Protein AF-A0A7S2VWB6-F1 (afdb_monomer_lite)

InterPro domains:
  IPR000742 EGF-like domain [PS00022] (60-71)
  IPR002049 Laminin-type EGF domain [PS01248] (60-91)

Secondary structure (DSSP, 8-state):
-PPP--EEEEETTEEEEE-GGGG-PPPPEEES-TT-BSTTSEEE--TT-EEEEETTEEEEEPPTT-BSGGG-BPPTTEEEETTTEEEEPBPEEES-TT-BSTTSEEE-SSEEEESBTTS-EEEEPTTEESTTS-EE----S-HHHHHHHH---EEE-SSS-EEESSS-----TT-EEEEPSEEE---TTT-S----SSSS---EEEEE-S--EEEEESSTTT-EEEE-TTS--EEEEPPPSSS-EEE-SEEEES-----

Sequence (259 aa):
KGSVLGIEGIVGGSKYSFSPSSCVGTLCTATSSSSDDGSDGNFYCINGGTVTGFPPSCSCSCAEGFGGPNCASCPTGYGGTPPDNCTPNHCQASPSTTADGSNGIFHCVNGNIGGHTGGCTCTCNTGFAGSNCDKTATSVYAFSDLFQEISNYEVCGSSSVCKTAFTHNLMTDGEVLQLEVGTYKCPGSYGCATFDDYAHDDKVMLAMENKYGGISCIQDSGGCALDGENKRGVLQIRGTSTGTLSIRSITFTKGKSSF

Structure (mmCIF, N/CA/C/O backbone):
data_AF-A0A7S2VWB6-F1
#
_entry.id   AF-A0A7S2VWB6-F1
#
loop_
_atom_site.group_PDB
_atom_site.id
_atom_site.type_symbol
_atom_site.label_atom_id
_atom_site.label_alt_id
_atom_site.label_comp_id
_atom_site.label_asym_id
_atom_site.label_entity_id
_atom_site.label_seq_id
_atom_site.pdbx_PDB_ins_code
_atom_site.Cartn_x
_atom_site.Cartn_y
_atom_site.Cartn_z
_atom_site.occupancy
_atom_site.B_iso_or_equiv
_atom_site.auth_seq_id
_atom_site.auth_comp_id
_atom_site.auth_asym_id
_atom_site.auth_atom_id
_atom_site.pdbx_PDB_model_num
ATOM 1 N N . LYS A 1 1 ? 2.389 26.040 -50.729 1.00 36.53 1 LYS A N 1
ATOM 2 C CA . LYS A 1 1 ? 3.807 26.335 -50.406 1.00 36.53 1 LYS A CA 1
ATOM 3 C C . LYS A 1 1 ? 3.813 27.332 -49.255 1.00 36.53 1 LYS A C 1
ATOM 5 O O . LYS A 1 1 ? 3.636 28.513 -49.508 1.00 36.53 1 LYS A O 1
ATOM 10 N N . GLY A 1 2 ? 3.858 26.842 -48.016 1.00 35.34 2 GLY A N 1
ATOM 11 C CA . GLY A 1 2 ? 3.920 27.695 -46.827 1.00 35.34 2 GLY A CA 1
ATOM 12 C C . GLY A 1 2 ? 5.366 28.095 -46.556 1.00 35.34 2 GLY A C 1
ATOM 13 O O . GLY A 1 2 ? 6.245 27.236 -46.564 1.00 35.34 2 GLY A O 1
ATOM 14 N N . SER A 1 3 ? 5.607 29.390 -46.394 1.00 42.06 3 SER A N 1
ATOM 15 C CA . SER A 1 3 ? 6.906 29.968 -46.059 1.00 42.06 3 SER A CA 1
ATOM 16 C C . SER A 1 3 ? 7.259 29.611 -44.615 1.00 42.06 3 SER A C 1
ATOM 18 O O . SER A 1 3 ? 6.483 29.898 -43.707 1.00 42.06 3 SER A O 1
ATOM 20 N N . VAL A 1 4 ? 8.414 28.984 -44.396 1.00 45.84 4 VAL A N 1
ATOM 21 C CA . VAL A 1 4 ? 8.923 28.708 -43.048 1.00 45.84 4 VAL A CA 1
ATOM 22 C C . VAL A 1 4 ? 9.537 29.998 -42.501 1.00 45.84 4 VAL A C 1
ATOM 24 O O . VAL A 1 4 ? 10.483 30.523 -43.086 1.00 45.84 4 VAL A O 1
ATOM 27 N N . LEU A 1 5 ? 8.976 30.527 -41.411 1.00 42.97 5 LEU A N 1
ATOM 28 C CA . LEU A 1 5 ? 9.558 31.642 -40.661 1.00 42.97 5 LEU A CA 1
ATOM 29 C C . LEU A 1 5 ? 10.861 31.156 -40.003 1.00 42.97 5 LEU A C 1
ATOM 31 O O . LEU A 1 5 ? 10.823 30.324 -39.099 1.00 42.97 5 LEU A O 1
ATOM 35 N N . GLY A 1 6 ? 12.007 31.659 -40.463 1.00 51.81 6 GLY A N 1
ATOM 36 C CA . GLY A 1 6 ? 13.272 31.515 -39.744 1.00 51.81 6 GLY A CA 1
ATOM 37 C C . GLY A 1 6 ? 13.252 32.377 -38.483 1.00 51.81 6 GLY A C 1
ATOM 38 O O . GLY A 1 6 ? 12.849 33.539 -38.538 1.00 51.81 6 GLY A O 1
ATOM 39 N N . ILE A 1 7 ? 13.655 31.810 -37.347 1.00 56.97 7 ILE A N 1
ATOM 40 C CA . ILE A 1 7 ? 13.792 32.550 -36.089 1.00 56.97 7 ILE A CA 1
ATOM 41 C C . ILE A 1 7 ? 15.206 33.141 -36.080 1.00 56.97 7 ILE A C 1
ATOM 43 O O . ILE A 1 7 ? 16.188 32.400 -36.020 1.00 56.97 7 ILE A O 1
ATOM 47 N N . GLU A 1 8 ? 15.324 34.465 -36.183 1.00 57.47 8 GLU A N 1
ATOM 48 C CA . GLU A 1 8 ? 16.604 35.160 -36.016 1.00 57.47 8 GLU A CA 1
ATOM 49 C C . GLU A 1 8 ? 16.795 35.550 -34.547 1.00 57.47 8 GLU A C 1
ATOM 51 O O . GLU A 1 8 ? 15.921 36.167 -33.937 1.00 57.47 8 GLU A O 1
ATOM 56 N N . GLY A 1 9 ? 17.949 35.198 -33.977 1.00 53.19 9 GLY A N 1
ATOM 57 C CA . GLY A 1 9 ? 18.340 35.562 -32.615 1.00 53.19 9 GLY A CA 1
ATOM 58 C C . GLY A 1 9 ? 19.734 36.189 -32.587 1.00 53.19 9 GLY A C 1
ATOM 59 O O . GLY A 1 9 ? 20.600 35.837 -33.390 1.00 53.19 9 GLY A O 1
ATOM 60 N N . ILE A 1 10 ? 19.961 37.127 -31.664 1.00 57.16 10 ILE A N 1
ATOM 61 C CA . ILE A 1 10 ? 21.273 37.750 -31.438 1.00 57.16 10 ILE A CA 1
ATOM 62 C C . ILE A 1 10 ? 21.783 37.318 -30.065 1.00 57.16 10 ILE A C 1
ATOM 64 O O . ILE A 1 10 ? 21.169 37.637 -29.049 1.00 57.16 10 ILE A O 1
ATOM 68 N N . VAL A 1 11 ? 22.928 36.634 -30.032 1.00 53.66 11 VAL A N 1
ATOM 69 C CA . VAL A 1 11 ? 23.659 36.305 -28.798 1.00 53.66 11 VAL A CA 1
ATOM 70 C C . VAL A 1 11 ? 25.046 36.934 -28.902 1.00 53.66 11 VAL A C 1
ATOM 72 O O . VAL A 1 11 ? 25.763 36.707 -29.875 1.00 53.66 11 VAL A O 1
ATOM 75 N N . GLY A 1 12 ? 25.413 37.783 -27.938 1.00 60.34 12 GLY A N 1
ATOM 76 C CA . GLY A 1 12 ? 26.731 38.435 -27.909 1.00 60.34 12 GLY A CA 1
ATOM 77 C C . GLY A 1 12 ? 27.025 39.359 -29.101 1.00 60.34 12 GLY A C 1
ATOM 78 O O . GLY A 1 12 ? 28.175 39.488 -29.503 1.00 60.34 12 GLY A O 1
ATOM 79 N N . GLY A 1 13 ? 25.999 39.966 -29.710 1.00 57.25 13 GLY A N 1
ATOM 80 C CA . GLY A 1 13 ? 26.158 40.885 -30.847 1.00 57.25 13 GLY A CA 1
ATOM 81 C C . GLY A 1 13 ? 26.328 40.215 -32.217 1.00 57.25 13 GLY A C 1
ATOM 82 O O . GLY A 1 13 ? 26.384 40.916 -33.224 1.00 57.25 13 GLY A O 1
ATOM 83 N N . SER A 1 14 ? 26.347 38.880 -32.283 1.00 54.94 14 SER A N 1
ATOM 84 C CA . SER A 1 14 ? 26.365 38.130 -33.546 1.00 54.94 14 SER A CA 1
ATOM 85 C C . SER A 1 14 ? 24.956 37.666 -33.920 1.00 54.94 14 SER A C 1
ATOM 87 O O . SER A 1 14 ? 24.229 37.144 -33.072 1.00 54.94 14 SER A O 1
ATOM 89 N N . LYS A 1 15 ? 24.556 37.874 -35.183 1.00 60.00 15 LYS A N 1
ATOM 90 C CA . LYS A 1 15 ? 23.281 37.381 -35.726 1.00 60.00 15 LYS A CA 1
ATOM 91 C C . LYS A 1 15 ? 23.407 35.899 -36.068 1.00 60.00 15 LYS A C 1
ATOM 93 O O . LYS A 1 15 ? 24.244 35.537 -36.891 1.00 60.00 15 LYS A O 1
ATOM 98 N N . TYR A 1 16 ? 22.549 35.070 -35.483 1.00 54.41 16 TYR A N 1
ATOM 99 C CA . TYR A 1 16 ? 22.440 33.651 -35.807 1.00 54.41 16 TYR A CA 1
ATOM 100 C C . TYR A 1 16 ? 21.140 33.405 -36.576 1.00 54.41 16 TYR A C 1
ATOM 102 O O . TYR A 1 16 ? 20.060 33.797 -36.129 1.00 54.41 16 TYR A O 1
ATOM 110 N N . SER A 1 17 ? 21.253 32.762 -37.740 1.00 54.72 17 SER A N 1
ATOM 111 C CA . SER A 1 17 ? 20.108 32.271 -38.507 1.00 54.72 17 SER A CA 1
ATOM 112 C C . SER A 1 17 ? 19.951 30.782 -38.219 1.00 54.72 17 SER A C 1
ATOM 114 O O . SER A 1 17 ? 20.815 29.983 -38.581 1.00 54.72 17 SER A O 1
ATOM 116 N N . PHE A 1 18 ? 18.879 30.409 -37.521 1.00 53.56 18 PHE A N 1
ATOM 117 C CA . PHE A 1 18 ? 18.554 29.007 -37.283 1.00 53.56 18 PHE A CA 1
ATOM 118 C C . PHE A 1 18 ? 17.699 28.497 -38.442 1.00 53.56 18 PHE A C 1
ATOM 120 O O . PHE A 1 18 ? 16.554 28.918 -38.614 1.00 53.56 18 PHE A O 1
ATOM 127 N N . SER A 1 19 ? 18.249 27.577 -39.239 1.00 54.44 19 SER A N 1
ATOM 128 C CA . SER A 1 19 ? 17.445 26.810 -40.187 1.00 54.44 19 SER A CA 1
ATOM 129 C C . SER A 1 19 ? 16.710 25.708 -39.416 1.00 54.44 19 SER A C 1
ATOM 131 O O . SER A 1 19 ? 17.363 24.854 -38.820 1.00 54.44 19 SER A O 1
ATOM 133 N N . PRO A 1 20 ? 15.370 25.646 -39.423 1.00 54.00 20 PRO A N 1
ATOM 134 C CA . PRO A 1 20 ? 14.628 24.617 -38.687 1.00 54.00 20 PRO A CA 1
ATOM 135 C C . PRO A 1 20 ? 14.827 23.193 -39.241 1.00 54.00 20 PRO A C 1
ATOM 137 O O . PRO A 1 20 ? 14.335 22.233 -38.658 1.00 54.00 20 PRO A O 1
ATOM 140 N N . SER A 1 21 ? 15.566 23.033 -40.345 1.00 53.53 21 SER A N 1
ATOM 141 C CA . SER A 1 21 ? 15.919 21.732 -40.932 1.00 53.53 21 SER A CA 1
ATOM 142 C C . SER A 1 21 ? 17.173 21.084 -40.327 1.00 53.53 21 SER A C 1
ATOM 144 O O . SER A 1 21 ? 17.427 19.918 -40.607 1.00 53.53 21 SER A O 1
ATOM 146 N N . SER A 1 22 ? 17.933 21.776 -39.471 1.00 51.72 22 SER A N 1
ATOM 147 C CA . SER A 1 22 ? 19.140 21.220 -38.834 1.00 51.72 22 SER A CA 1
ATOM 148 C C . SER A 1 22 ? 18.906 20.613 -37.443 1.00 51.72 22 SER A C 1
ATOM 150 O O . SER A 1 22 ? 19.866 20.207 -36.798 1.00 51.72 22 SER A O 1
ATOM 152 N N . CYS A 1 23 ? 17.654 20.532 -36.978 1.00 53.28 23 CYS A N 1
ATOM 153 C CA . CYS A 1 23 ? 17.286 19.935 -35.685 1.00 53.28 23 CYS A CA 1
ATOM 154 C C . CYS A 1 23 ? 16.458 18.646 -35.825 1.00 53.28 23 CYS A C 1
ATOM 156 O O . CYS A 1 23 ? 15.735 18.279 -34.902 1.00 53.28 23 CYS A O 1
ATOM 158 N N . VAL A 1 24 ? 16.532 17.956 -36.967 1.00 58.62 24 VAL A N 1
ATOM 159 C CA . VAL A 1 24 ? 15.983 16.599 -37.085 1.00 58.62 24 VAL A CA 1
ATOM 160 C C . VAL A 1 24 ? 17.125 15.633 -36.800 1.00 58.62 24 VAL A C 1
ATOM 162 O O . VAL A 1 24 ? 17.842 15.225 -37.709 1.00 58.62 24 VAL A O 1
ATOM 165 N N . GLY A 1 25 ? 17.354 15.327 -35.522 1.00 65.06 25 GLY A N 1
ATOM 166 C CA . GLY A 1 25 ? 18.220 14.203 -35.171 1.00 65.06 25 GLY A CA 1
ATOM 167 C C . GLY A 1 25 ? 17.667 12.929 -35.814 1.00 65.06 25 GLY A C 1
ATOM 168 O O . GLY A 1 25 ? 16.452 12.738 -35.853 1.00 65.06 25 GLY A O 1
ATOM 169 N N . THR A 1 26 ? 18.530 12.070 -36.349 1.00 86.12 26 THR A N 1
ATOM 170 C CA . THR A 1 26 ? 18.111 10.740 -36.812 1.00 86.12 26 THR A CA 1
ATOM 171 C C . THR A 1 26 ? 17.889 9.855 -35.592 1.00 86.12 26 THR A C 1
ATOM 173 O O . THR A 1 26 ? 18.744 9.818 -34.707 1.00 86.12 26 THR A O 1
ATOM 176 N N . LEU A 1 27 ? 16.745 9.168 -35.525 1.00 91.88 27 LEU A N 1
ATOM 177 C CA . LEU A 1 27 ? 16.484 8.185 -34.471 1.00 91.88 27 LEU A CA 1
ATOM 178 C C . LEU A 1 27 ? 17.563 7.099 -34.475 1.00 91.88 27 LEU A C 1
ATOM 180 O O . LEU A 1 27 ? 18.098 6.745 -35.529 1.00 91.88 27 LEU A O 1
ATOM 184 N N . CYS A 1 28 ? 17.845 6.547 -33.302 1.00 96.06 28 CYS A N 1
ATOM 185 C CA . CYS A 1 28 ? 18.734 5.402 -33.197 1.00 96.06 28 CYS A CA 1
ATOM 186 C C . CYS A 1 28 ? 18.169 4.200 -33.968 1.00 96.06 28 CYS A C 1
ATOM 188 O O . CYS A 1 28 ? 16.959 3.969 -34.002 1.00 96.06 28 CYS A O 1
ATOM 190 N N . THR A 1 29 ? 19.058 3.432 -34.585 1.00 96.19 29 THR A N 1
ATOM 191 C CA . THR A 1 29 ? 18.737 2.251 -35.385 1.00 96.19 29 THR A CA 1
ATOM 192 C C . THR A 1 29 ? 19.102 0.991 -34.610 1.00 96.19 29 THR A C 1
ATOM 194 O O . THR A 1 29 ? 20.160 0.914 -33.987 1.00 96.19 29 THR A O 1
ATOM 197 N N . ALA A 1 30 ? 18.206 0.004 -34.641 1.00 96.44 30 ALA A N 1
ATOM 198 C CA . ALA A 1 30 ? 18.438 -1.291 -34.015 1.00 96.44 30 ALA A CA 1
ATOM 199 C C . ALA A 1 30 ? 19.454 -2.132 -34.788 1.00 96.44 30 ALA A C 1
ATOM 201 O O . ALA A 1 30 ? 19.485 -2.131 -36.019 1.00 96.44 30 ALA A O 1
ATOM 202 N N . THR A 1 31 ? 20.255 -2.885 -34.044 1.00 96.62 31 THR A N 1
ATOM 203 C CA . THR A 1 31 ? 21.370 -3.682 -34.560 1.00 96.62 31 THR A CA 1
ATOM 204 C C . THR A 1 31 ? 21.420 -5.019 -33.825 1.00 96.62 31 THR A C 1
ATOM 206 O O . THR A 1 31 ? 20.794 -5.196 -32.779 1.00 96.62 31 THR A O 1
ATOM 209 N N . SER A 1 32 ? 22.156 -5.981 -34.383 1.00 94.69 32 SER A N 1
ATOM 210 C CA . SER A 1 32 ? 22.452 -7.270 -33.748 1.00 94.69 32 SER A CA 1
ATOM 211 C C . SER A 1 32 ? 23.864 -7.346 -33.150 1.00 94.69 32 SER A C 1
ATOM 213 O O . SER A 1 32 ? 24.275 -8.412 -32.697 1.00 94.69 32 SER A O 1
ATOM 215 N N . SER A 1 33 ? 24.638 -6.263 -33.209 1.00 95.50 33 SER A N 1
ATOM 216 C CA . SER A 1 33 ? 26.020 -6.199 -32.738 1.00 95.50 33 SER A CA 1
ATOM 217 C C . SER A 1 33 ? 26.048 -5.697 -31.298 1.00 95.50 33 SER A C 1
ATOM 219 O O . SER A 1 33 ? 25.739 -4.543 -31.023 1.00 95.50 33 SER A O 1
ATOM 221 N N . SER A 1 34 ? 26.439 -6.559 -30.358 1.00 94.62 34 SER A N 1
ATOM 222 C CA . SER A 1 34 ? 26.407 -6.240 -28.924 1.00 94.62 34 SER A CA 1
ATOM 223 C C . SER A 1 34 ? 27.405 -5.167 -28.477 1.00 94.62 34 SER A C 1
ATOM 225 O O . SER A 1 34 ? 27.379 -4.776 -27.313 1.00 94.62 34 SER A O 1
ATOM 227 N N . SER A 1 35 ? 28.313 -4.734 -29.355 1.00 95.19 35 SER A N 1
ATOM 228 C CA . SER A 1 35 ? 29.235 -3.623 -29.095 1.00 95.19 35 SER A CA 1
ATOM 229 C C . SER A 1 35 ? 28.634 -2.249 -29.388 1.00 95.19 35 SER A C 1
ATOM 231 O O . SER A 1 35 ? 29.266 -1.249 -29.061 1.00 95.19 35 SER A O 1
ATOM 233 N N . ASP A 1 36 ? 27.461 -2.192 -30.018 1.00 95.69 36 ASP A N 1
ATOM 234 C CA . ASP A 1 36 ? 26.870 -0.941 -30.484 1.00 95.69 36 ASP A CA 1
ATOM 235 C C . ASP A 1 36 ? 26.191 -0.215 -29.312 1.00 95.69 36 ASP A C 1
ATOM 237 O O . ASP A 1 36 ? 25.211 -0.697 -28.735 1.00 95.69 36 ASP A O 1
ATOM 241 N N . ASP A 1 37 ? 26.744 0.943 -28.949 1.00 93.06 37 ASP A N 1
ATOM 242 C CA . ASP A 1 37 ? 26.415 1.705 -27.738 1.00 93.06 37 ASP A CA 1
ATOM 243 C C . ASP A 1 37 ? 25.630 2.998 -28.005 1.00 93.06 37 ASP A C 1
ATOM 245 O O . ASP A 1 37 ? 25.303 3.736 -27.075 1.00 93.06 37 ASP A O 1
ATOM 249 N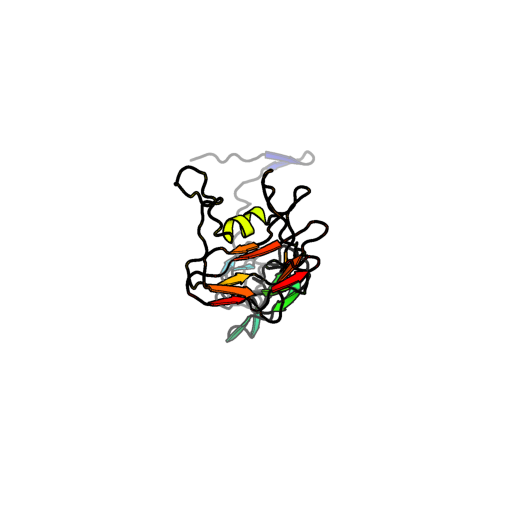 N . GLY A 1 38 ? 25.285 3.271 -29.266 1.00 93.44 38 GLY A N 1
ATOM 250 C CA . GLY A 1 38 ? 24.450 4.405 -29.659 1.00 93.44 38 GLY A CA 1
ATOM 251 C C . GLY A 1 38 ? 25.214 5.683 -29.954 1.00 93.44 38 GLY A C 1
ATOM 252 O O . GLY A 1 38 ? 24.600 6.655 -30.400 1.00 93.44 38 GLY A O 1
ATOM 253 N N . SER A 1 39 ? 26.535 5.697 -29.760 1.00 93.19 39 SER A N 1
ATOM 254 C CA . SER A 1 39 ? 27.374 6.866 -30.039 1.00 93.19 39 SER A CA 1
ATOM 255 C C . SER A 1 39 ? 27.318 7.294 -31.508 1.00 93.19 39 SER A C 1
ATOM 257 O O . SER A 1 39 ? 27.451 8.478 -31.813 1.00 93.19 39 SER A O 1
ATOM 259 N N . ASP A 1 40 ? 27.100 6.345 -32.418 1.00 91.38 40 ASP A N 1
ATOM 260 C CA . ASP A 1 40 ? 27.118 6.531 -33.871 1.00 91.38 40 ASP A CA 1
ATOM 261 C C . ASP A 1 40 ? 25.729 6.463 -34.536 1.00 91.38 40 ASP A C 1
ATOM 263 O O . ASP A 1 40 ? 25.637 6.608 -35.754 1.00 91.38 40 ASP A O 1
ATOM 267 N N . GLY A 1 41 ? 24.648 6.251 -33.776 1.00 93.00 41 GLY A N 1
ATOM 268 C CA . GLY A 1 41 ? 23.339 5.922 -34.358 1.00 93.00 41 GLY A CA 1
ATOM 269 C C . GLY A 1 41 ? 22.853 4.514 -34.089 1.00 93.00 41 GLY A C 1
ATOM 270 O O . GLY A 1 41 ? 21.645 4.294 -34.114 1.00 93.00 41 GLY A O 1
ATOM 271 N N . ASN A 1 42 ? 23.751 3.573 -33.826 1.00 95.12 42 ASN A N 1
ATOM 272 C CA . ASN A 1 42 ? 23.451 2.150 -33.787 1.00 95.12 42 ASN A CA 1
ATOM 273 C C . ASN A 1 42 ? 23.387 1.677 -32.330 1.00 95.12 42 ASN A C 1
ATOM 275 O O . ASN A 1 42 ? 24.304 1.941 -31.558 1.00 95.12 42 ASN A O 1
ATOM 279 N N . PHE A 1 43 ? 22.303 1.008 -31.928 1.00 97.31 43 PHE A N 1
ATOM 280 C CA . PHE A 1 43 ? 22.124 0.533 -30.550 1.00 97.31 43 PHE A CA 1
ATOM 281 C C . PHE A 1 43 ? 21.601 -0.902 -30.485 1.00 97.31 43 PHE A C 1
ATOM 283 O O . PHE A 1 43 ? 20.720 -1.302 -31.252 1.00 97.31 43 PHE A O 1
ATOM 290 N N . TYR A 1 44 ? 22.110 -1.674 -29.531 1.00 97.31 44 TYR A N 1
ATOM 291 C CA . TYR A 1 44 ? 21.755 -3.078 -29.359 1.00 97.31 44 TYR A CA 1
ATOM 292 C C . TYR A 1 44 ? 20.742 -3.304 -28.226 1.00 97.31 44 TYR A C 1
ATOM 294 O O . TYR A 1 44 ? 20.984 -2.928 -27.082 1.00 97.31 44 TYR A O 1
ATOM 302 N N . CYS A 1 45 ? 19.635 -3.994 -28.523 1.00 97.19 45 CYS A N 1
ATOM 303 C CA . CYS A 1 45 ? 18.664 -4.478 -27.533 1.00 97.19 45 CYS A CA 1
ATOM 304 C C . CYS A 1 45 ? 18.476 -5.994 -27.663 1.00 97.19 45 CYS A C 1
ATOM 306 O O . CYS A 1 45 ? 18.452 -6.525 -28.773 1.00 97.19 45 CYS A O 1
ATOM 308 N N . ILE A 1 46 ? 18.273 -6.687 -26.541 1.00 95.00 46 ILE A N 1
ATOM 309 C CA . ILE A 1 46 ? 17.941 -8.121 -26.494 1.00 95.00 46 ILE A CA 1
ATOM 310 C C . ILE A 1 46 ? 16.571 -8.367 -25.868 1.00 95.00 46 ILE A C 1
ATOM 312 O O . ILE A 1 46 ? 15.876 -7.428 -25.489 1.00 95.00 46 ILE A O 1
ATOM 316 N N . ASN A 1 47 ? 16.159 -9.637 -25.802 1.00 93.44 47 ASN A N 1
ATOM 317 C CA . ASN A 1 47 ? 14.928 -10.080 -25.137 1.00 93.44 47 ASN A CA 1
ATOM 318 C C . ASN A 1 47 ? 13.668 -9.331 -25.609 1.00 93.44 47 ASN A C 1
ATOM 320 O O . ASN A 1 47 ? 12.803 -8.971 -24.818 1.00 93.44 47 ASN A O 1
ATOM 324 N N . GLY A 1 48 ? 13.584 -9.060 -26.916 1.00 91.75 48 GLY A N 1
ATOM 325 C CA . GLY A 1 48 ? 12.449 -8.351 -27.514 1.00 91.75 48 GLY A CA 1
ATOM 326 C C . GLY A 1 48 ? 12.423 -6.840 -27.258 1.00 91.75 48 GLY A C 1
ATOM 327 O O . GLY A 1 48 ? 11.400 -6.208 -27.509 1.00 91.75 48 GLY A O 1
ATOM 328 N N . GLY A 1 49 ? 13.515 -6.246 -26.766 1.00 95.25 49 GLY A N 1
ATOM 329 C CA . GLY A 1 49 ? 13.628 -4.799 -26.599 1.00 95.25 49 GLY A CA 1
ATOM 330 C C . GLY A 1 49 ? 13.635 -4.036 -27.931 1.00 95.25 49 GLY A C 1
ATOM 331 O O . GLY A 1 49 ? 14.200 -4.492 -28.923 1.00 95.25 49 GLY A O 1
ATOM 332 N N . THR A 1 50 ? 13.028 -2.849 -27.941 1.00 96.62 50 THR A N 1
ATOM 333 C CA . THR A 1 50 ? 12.980 -1.940 -29.099 1.00 96.62 50 THR A CA 1
ATOM 334 C C . THR A 1 50 ? 13.883 -0.732 -28.867 1.00 96.62 50 THR A C 1
ATOM 336 O O . THR A 1 50 ? 13.793 -0.093 -27.818 1.00 96.62 50 THR A O 1
ATOM 339 N N . VAL A 1 51 ? 14.733 -0.395 -29.842 1.00 97.00 51 VAL A N 1
ATOM 340 C CA . VAL A 1 51 ? 15.603 0.792 -29.774 1.00 97.00 51 VAL A CA 1
ATOM 341 C C . VAL A 1 51 ? 14.782 2.077 -29.852 1.00 97.00 51 VAL A C 1
ATOM 343 O O . VAL A 1 51 ? 13.881 2.212 -30.678 1.00 97.00 51 VAL A O 1
ATOM 346 N N . THR A 1 52 ? 15.123 3.038 -28.997 1.00 94.94 52 THR A N 1
ATOM 347 C CA . THR A 1 52 ? 14.523 4.372 -28.932 1.00 94.94 52 THR A CA 1
ATOM 348 C C . THR A 1 52 ? 15.600 5.443 -28.722 1.00 94.94 52 THR A C 1
ATOM 350 O O . THR A 1 52 ? 16.755 5.131 -28.429 1.00 94.94 52 THR A O 1
ATOM 353 N N . GLY A 1 53 ? 15.220 6.715 -28.861 1.00 92.94 53 GLY A N 1
ATOM 354 C CA . GLY A 1 53 ? 16.108 7.855 -28.623 1.00 92.94 53 GLY A CA 1
ATOM 355 C C . GLY A 1 53 ? 16.858 8.340 -29.865 1.00 92.94 53 GLY A C 1
ATOM 356 O O . GLY A 1 53 ? 16.587 7.920 -30.991 1.00 92.94 53 GLY A O 1
ATOM 357 N N . PHE A 1 54 ? 17.789 9.264 -29.634 1.00 92.56 54 PHE A N 1
ATOM 358 C CA . PHE A 1 54 ? 18.642 9.884 -30.649 1.00 92.56 54 PHE A CA 1
ATOM 359 C C . PHE A 1 54 ? 20.095 9.831 -30.178 1.00 92.56 54 PHE A C 1
ATOM 361 O O . PHE A 1 54 ? 20.325 9.981 -28.976 1.00 92.56 54 PHE A O 1
ATOM 368 N N . PRO A 1 55 ? 21.079 9.683 -31.076 1.00 92.06 55 PRO A N 1
ATOM 369 C CA . PRO A 1 55 ? 22.487 9.669 -30.694 1.00 92.06 55 PRO A CA 1
ATOM 370 C C . PRO A 1 55 ? 22.902 10.955 -29.976 1.00 92.06 55 PRO A C 1
ATOM 372 O O . PRO A 1 55 ? 22.453 12.039 -30.365 1.00 92.06 55 PRO A O 1
ATOM 375 N N . PRO A 1 56 ? 23.767 10.872 -28.950 1.00 89.50 56 PRO A N 1
ATOM 376 C CA . PRO A 1 56 ? 24.380 9.667 -28.367 1.00 89.50 56 PRO A CA 1
ATOM 377 C C . PRO A 1 56 ? 23.537 9.032 -27.236 1.00 89.50 56 PRO A C 1
ATOM 379 O O . PRO A 1 56 ? 24.035 8.244 -26.443 1.00 89.50 56 PRO A O 1
ATOM 382 N N . SER A 1 57 ? 22.271 9.423 -27.091 1.00 92.00 57 SER A N 1
ATOM 383 C CA . SER A 1 57 ? 21.360 9.011 -26.012 1.00 92.00 57 SER A CA 1
ATOM 384 C C . SER A 1 57 ? 20.359 7.946 -26.475 1.00 92.00 57 SER A C 1
ATOM 386 O O . SER A 1 57 ? 19.151 8.073 -26.260 1.00 92.00 57 SER A O 1
ATOM 388 N N . CYS A 1 58 ? 20.861 6.906 -27.138 1.00 95.19 58 CYS A N 1
ATOM 389 C CA . CYS A 1 58 ? 20.064 5.739 -27.501 1.00 95.19 58 CYS A CA 1
ATOM 390 C C . CYS A 1 58 ? 19.725 4.895 -26.262 1.00 95.19 58 CYS A C 1
ATOM 392 O O . CYS A 1 58 ? 20.498 4.835 -25.305 1.00 95.19 58 CYS A O 1
ATOM 394 N N . SER A 1 59 ? 18.565 4.239 -26.263 1.00 95.88 59 SER A N 1
ATOM 395 C CA . SER A 1 59 ? 18.154 3.327 -25.189 1.00 95.88 59 SER A CA 1
ATOM 396 C C . SER A 1 59 ? 17.205 2.239 -25.697 1.00 95.88 59 SER A C 1
ATOM 398 O O . SER A 1 59 ? 16.741 2.289 -26.837 1.00 95.88 59 SER A O 1
ATOM 400 N N . CYS A 1 60 ? 16.882 1.266 -24.842 1.00 96.62 60 CYS A N 1
ATOM 401 C CA . CYS A 1 60 ? 15.888 0.236 -25.137 1.00 96.62 60 CYS A CA 1
ATOM 402 C C . CYS A 1 60 ? 14.592 0.458 -24.354 1.00 96.62 60 CYS A C 1
ATOM 404 O O . CYS A 1 60 ? 14.617 0.671 -23.142 1.00 96.62 60 CYS A O 1
ATOM 406 N N . SER A 1 61 ? 13.457 0.303 -25.032 1.00 96.31 61 SER A N 1
ATOM 407 C CA . SER A 1 61 ? 12.179 -0.020 -24.401 1.00 96.31 61 SER A CA 1
ATOM 408 C C . SER A 1 61 ? 12.060 -1.542 -24.317 1.00 96.31 61 SER A C 1
ATOM 410 O O . SER A 1 61 ? 12.012 -2.214 -25.348 1.00 96.31 61 SER A O 1
ATOM 412 N N . CYS A 1 62 ? 12.100 -2.095 -23.105 1.00 95.44 62 CYS A N 1
ATOM 413 C CA . CYS A 1 62 ? 12.133 -3.541 -22.888 1.00 95.44 62 CYS A CA 1
ATOM 414 C C . CYS A 1 62 ? 10.750 -4.181 -22.957 1.00 95.44 62 CYS A C 1
ATOM 416 O O . CYS A 1 62 ? 9.758 -3.575 -22.552 1.00 95.44 62 CYS A O 1
ATOM 418 N N . ALA A 1 63 ? 10.703 -5.422 -23.446 1.00 92.69 63 ALA A N 1
ATOM 419 C CA . ALA A 1 63 ? 9.507 -6.246 -23.367 1.00 92.69 63 ALA A CA 1
ATOM 420 C C . ALA A 1 63 ? 9.144 -6.558 -21.902 1.00 92.69 63 ALA A C 1
ATOM 422 O O . ALA A 1 63 ? 9.987 -6.480 -21.002 1.00 92.69 63 ALA A O 1
ATOM 423 N N . GLU A 1 64 ? 7.882 -6.923 -21.673 1.00 87.12 64 GLU A N 1
ATOM 424 C CA . GLU A 1 64 ? 7.393 -7.327 -20.354 1.00 87.12 64 GLU A CA 1
ATOM 425 C C . GLU A 1 64 ? 8.256 -8.462 -19.778 1.00 87.12 64 GLU A C 1
ATOM 427 O O . GLU A 1 64 ? 8.604 -9.411 -20.479 1.00 87.12 64 GLU A O 1
ATOM 432 N N . GLY A 1 65 ? 8.635 -8.341 -18.502 1.00 87.19 65 GLY A N 1
ATOM 433 C CA . GLY A 1 65 ? 9.513 -9.308 -17.837 1.00 87.19 65 GLY A CA 1
ATOM 434 C C . GLY A 1 65 ? 11.016 -9.077 -18.031 1.00 87.19 65 GLY A C 1
ATOM 435 O O . GLY A 1 65 ? 11.797 -9.861 -17.498 1.00 87.19 65 GLY A O 1
ATOM 436 N N . PHE A 1 66 ? 11.439 -7.997 -18.704 1.00 92.69 66 PHE A N 1
ATOM 437 C CA . PHE A 1 66 ? 12.853 -7.638 -18.886 1.00 92.69 66 PHE A CA 1
ATOM 438 C C . PHE A 1 66 ? 13.165 -6.192 -18.491 1.00 92.69 66 PHE A C 1
ATOM 440 O O . PHE A 1 66 ? 12.302 -5.316 -18.490 1.00 92.69 66 PHE A O 1
ATOM 447 N N . GLY A 1 67 ? 14.427 -5.929 -18.159 1.00 92.50 67 GLY A N 1
ATOM 448 C CA . GLY A 1 67 ? 14.900 -4.607 -17.768 1.00 92.50 67 GLY A CA 1
ATOM 449 C C . GLY A 1 67 ? 16.417 -4.453 -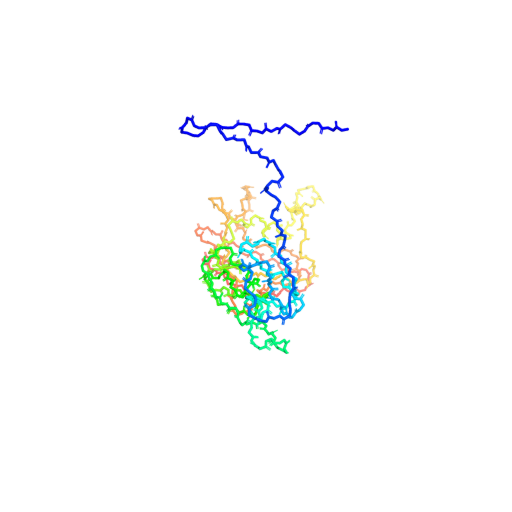17.855 1.00 92.50 67 GLY A C 1
ATOM 450 O O . GLY A 1 67 ? 17.131 -5.291 -18.406 1.00 92.50 67 GLY A O 1
ATOM 451 N N . GLY A 1 68 ? 16.910 -3.349 -17.295 1.00 91.06 68 GLY A N 1
ATOM 452 C CA . GLY A 1 68 ? 18.329 -2.997 -17.312 1.00 91.06 68 GLY A CA 1
ATOM 453 C C . GLY A 1 68 ? 18.855 -2.578 -18.693 1.00 91.06 68 GLY A C 1
ATOM 454 O O . GLY A 1 68 ? 18.089 -2.464 -19.656 1.00 91.06 68 GLY A O 1
ATOM 455 N N . PRO A 1 69 ? 20.173 -2.327 -18.801 1.00 91.31 69 PRO A N 1
ATOM 456 C CA . PRO A 1 69 ? 20.811 -1.976 -20.063 1.00 91.31 69 PRO A CA 1
ATOM 457 C C . PRO A 1 69 ? 20.552 -3.050 -21.113 1.00 91.31 69 PRO A C 1
ATOM 459 O O . PRO A 1 69 ? 20.660 -4.246 -20.833 1.00 91.31 69 PRO A O 1
ATOM 462 N N . ASN A 1 70 ? 20.189 -2.617 -22.316 1.00 94.38 70 ASN A N 1
ATOM 463 C CA . ASN A 1 70 ? 19.932 -3.488 -23.461 1.00 94.38 70 ASN A CA 1
ATOM 464 C C . ASN A 1 70 ? 18.850 -4.558 -23.211 1.00 94.38 70 ASN A C 1
ATOM 466 O O . ASN A 1 70 ? 18.749 -5.503 -23.986 1.00 94.38 70 ASN A O 1
ATOM 470 N N . CYS A 1 71 ? 18.044 -4.426 -22.146 1.00 95.56 71 CYS A N 1
ATOM 471 C CA . CYS A 1 71 ? 17.070 -5.425 -21.689 1.00 95.56 71 CYS A CA 1
ATOM 472 C C . CYS A 1 71 ? 17.691 -6.767 -21.268 1.00 95.56 71 CYS A C 1
ATOM 474 O O . CYS A 1 71 ? 17.054 -7.820 -21.343 1.00 95.56 71 CYS A O 1
ATOM 476 N N . ALA A 1 72 ? 18.952 -6.733 -20.832 1.00 93.75 72 ALA A N 1
ATOM 477 C CA . ALA A 1 72 ? 19.739 -7.911 -20.479 1.00 93.75 72 ALA A CA 1
ATOM 478 C C . ALA A 1 72 ? 19.543 -8.400 -19.036 1.00 93.75 72 ALA A C 1
ATOM 480 O O . ALA A 1 72 ? 20.157 -9.383 -18.630 1.00 93.75 72 ALA A O 1
ATOM 481 N N . SER A 1 73 ? 18.747 -7.698 -18.234 1.00 94.19 73 SER A N 1
ATOM 482 C CA . SER A 1 73 ? 18.530 -7.985 -16.814 1.00 94.19 73 SER A CA 1
ATOM 483 C C . SER A 1 73 ? 17.061 -8.289 -16.532 1.00 94.19 73 SER A C 1
ATOM 485 O O . SER A 1 73 ? 16.179 -7.988 -17.338 1.00 94.19 73 SER A O 1
ATOM 487 N N . CYS A 1 74 ? 16.784 -8.869 -15.365 1.00 93.81 74 CYS A N 1
ATOM 488 C CA . CYS A 1 74 ? 15.416 -8.913 -14.866 1.00 93.81 74 CYS A CA 1
ATOM 489 C C . CYS A 1 74 ? 14.926 -7.489 -14.521 1.00 93.81 74 CYS A C 1
ATOM 491 O O . CYS A 1 74 ? 15.747 -6.600 -14.258 1.00 93.81 74 CYS A O 1
ATOM 493 N N . PRO A 1 75 ? 13.603 -7.249 -14.503 1.00 92.38 75 PRO A N 1
ATOM 494 C CA . PRO A 1 75 ? 13.032 -5.989 -14.050 1.00 92.38 75 PRO A CA 1
ATOM 495 C C . PRO A 1 75 ? 13.434 -5.680 -12.607 1.00 92.38 75 PRO A C 1
ATOM 497 O O . PRO A 1 75 ? 13.780 -6.570 -11.827 1.00 92.38 75 PRO A O 1
ATOM 500 N N . THR A 1 76 ? 13.354 -4.411 -12.215 1.00 91.06 76 THR A N 1
ATOM 501 C CA . THR A 1 76 ? 13.620 -4.018 -10.828 1.00 91.06 76 THR A CA 1
ATOM 502 C C . THR A 1 76 ? 12.698 -4.779 -9.871 1.00 91.06 76 THR A C 1
ATOM 504 O O . THR A 1 76 ? 11.489 -4.827 -10.074 1.00 91.06 76 THR A O 1
ATOM 507 N N . GLY A 1 77 ? 13.282 -5.388 -8.836 1.00 91.81 77 GLY A N 1
ATOM 508 C CA . GLY A 1 77 ? 12.557 -6.239 -7.889 1.00 91.81 77 GLY A CA 1
ATOM 509 C C . GLY A 1 77 ? 12.466 -7.713 -8.298 1.00 91.81 77 GLY A C 1
ATOM 510 O O . GLY A 1 77 ? 11.890 -8.503 -7.557 1.00 91.81 77 GLY A O 1
ATOM 511 N N . TYR A 1 78 ? 13.049 -8.118 -9.423 1.00 93.56 78 TYR A N 1
ATOM 512 C CA . TYR A 1 78 ? 13.110 -9.514 -9.853 1.00 93.56 78 TYR A CA 1
ATOM 513 C C . TYR A 1 78 ? 14.560 -10.008 -9.850 1.00 93.56 78 TYR A C 1
ATOM 515 O O . TYR A 1 78 ? 15.493 -9.246 -10.104 1.00 93.56 78 TYR A O 1
ATOM 523 N N . GLY A 1 79 ? 14.754 -11.284 -9.532 1.00 91.06 79 GLY A N 1
ATOM 524 C CA . GLY A 1 79 ? 16.050 -11.959 -9.514 1.00 91.06 79 GLY A CA 1
ATOM 525 C C . GLY A 1 79 ? 16.062 -13.172 -10.440 1.00 91.06 79 GLY A C 1
ATOM 526 O O . GLY A 1 79 ? 15.008 -13.705 -10.781 1.00 91.06 79 GLY A O 1
ATOM 527 N N . GLY A 1 80 ? 17.258 -13.608 -10.835 1.00 89.81 80 GLY A N 1
ATOM 528 C CA . GLY A 1 80 ? 17.457 -14.757 -11.718 1.00 89.81 80 GLY A CA 1
ATOM 529 C C . GLY A 1 80 ? 18.413 -14.460 -12.871 1.00 89.81 80 GLY A C 1
ATOM 530 O O . GLY A 1 80 ? 19.215 -13.527 -12.799 1.00 89.81 80 GLY A O 1
ATOM 531 N N . THR A 1 81 ? 18.317 -15.272 -13.922 1.00 89.88 81 THR A N 1
ATOM 532 C CA . THR A 1 81 ? 19.158 -15.197 -15.121 1.00 89.88 81 THR A CA 1
ATOM 533 C C . THR A 1 81 ? 18.248 -15.122 -16.353 1.00 89.88 81 THR A C 1
ATOM 535 O O . THR A 1 81 ? 17.714 -16.151 -16.776 1.00 89.88 81 THR A O 1
ATOM 538 N N . PRO A 1 82 ? 18.030 -13.926 -16.928 1.00 88.00 82 PRO A N 1
ATOM 539 C CA . PRO A 1 82 ? 17.307 -13.777 -18.189 1.00 88.00 82 PRO A CA 1
ATOM 540 C C . PRO A 1 82 ? 17.983 -14.563 -19.330 1.00 88.00 82 PRO A C 1
ATOM 542 O O . PRO A 1 82 ? 19.212 -14.660 -19.337 1.00 88.00 82 PRO A O 1
ATOM 545 N N . PRO A 1 83 ? 17.231 -15.060 -20.329 1.00 82.62 83 PRO A N 1
ATOM 546 C CA . PRO A 1 83 ? 15.777 -14.973 -20.471 1.00 82.62 83 PRO A CA 1
ATOM 547 C C . PRO A 1 83 ? 15.002 -16.066 -19.728 1.00 82.62 83 PRO A C 1
ATOM 549 O O . PRO A 1 83 ? 13.778 -16.008 -19.657 1.00 82.62 83 PRO A O 1
ATOM 552 N N . ASP A 1 84 ? 15.712 -17.049 -19.178 1.00 83.75 84 ASP A N 1
ATOM 553 C CA . ASP A 1 84 ? 15.119 -18.303 -18.719 1.00 83.75 84 ASP A CA 1
ATOM 554 C C . ASP A 1 84 ? 14.407 -18.175 -17.369 1.00 83.75 84 ASP A C 1
ATOM 556 O O . ASP A 1 84 ? 13.467 -18.921 -17.091 1.00 83.75 84 ASP A O 1
ATOM 560 N N . ASN A 1 85 ? 14.848 -17.251 -16.507 1.00 84.94 85 ASN A N 1
ATOM 561 C CA . ASN A 1 85 ? 14.274 -17.107 -15.176 1.00 84.94 85 ASN A CA 1
ATOM 562 C C . ASN A 1 85 ? 14.350 -15.669 -14.649 1.00 84.94 85 ASN A C 1
ATOM 564 O O . ASN A 1 85 ? 15.438 -15.169 -14.363 1.00 84.94 85 ASN A O 1
ATOM 568 N N . CYS A 1 86 ? 13.183 -15.056 -14.443 1.00 90.81 86 CYS A N 1
ATOM 569 C CA . CYS A 1 86 ? 13.019 -13.870 -13.612 1.00 90.81 86 CYS A CA 1
ATOM 570 C C . CYS A 1 86 ? 11.886 -14.109 -12.611 1.00 90.81 86 CYS A C 1
ATOM 572 O O . CYS A 1 86 ? 10.711 -14.124 -12.974 1.00 90.81 86 CYS A O 1
ATOM 574 N N . THR A 1 87 ? 12.237 -14.272 -11.338 1.00 92.19 87 THR A N 1
ATOM 575 C CA . THR A 1 87 ? 11.281 -14.462 -10.240 1.00 92.19 87 THR A CA 1
ATOM 576 C C . THR A 1 87 ? 11.181 -13.211 -9.373 1.00 92.19 87 THR A C 1
ATOM 578 O O . THR A 1 87 ? 12.212 -12.588 -9.110 1.00 92.19 87 THR A O 1
ATOM 581 N N . PRO A 1 88 ? 9.980 -12.853 -8.883 1.00 93.25 88 PRO A N 1
ATOM 582 C CA . PRO A 1 88 ? 9.811 -11.793 -7.893 1.00 93.25 88 PRO A CA 1
ATOM 583 C C . PRO A 1 88 ? 10.699 -12.024 -6.662 1.00 93.25 88 PRO A C 1
ATOM 585 O O . PRO A 1 88 ? 10.634 -13.081 -6.035 1.00 93.25 88 PRO A O 1
ATOM 588 N N . ASN A 1 89 ? 11.509 -11.035 -6.287 1.00 94.44 89 ASN A N 1
ATOM 589 C CA . ASN A 1 89 ? 12.274 -11.075 -5.041 1.00 94.44 89 ASN A CA 1
ATOM 590 C C . ASN A 1 89 ? 11.352 -10.863 -3.833 1.00 94.44 89 ASN A C 1
ATOM 592 O O . ASN A 1 89 ? 10.268 -10.290 -3.958 1.00 94.44 89 ASN A O 1
ATOM 596 N N . HIS A 1 90 ? 11.809 -11.275 -2.648 1.00 96.19 90 HIS A N 1
ATOM 597 C CA . HIS A 1 90 ? 11.174 -10.881 -1.391 1.00 96.19 90 HIS A CA 1
ATOM 598 C C . HIS A 1 90 ? 11.165 -9.361 -1.230 1.00 96.19 90 HIS A C 1
ATOM 600 O O . HIS A 1 90 ? 12.123 -8.681 -1.604 1.00 96.19 90 HIS A O 1
ATOM 606 N N . CYS A 1 91 ? 10.093 -8.842 -0.636 1.00 96.88 91 CYS A N 1
ATOM 607 C CA . CYS A 1 91 ? 9.966 -7.410 -0.427 1.00 96.88 91 CYS A CA 1
ATOM 608 C C . CYS A 1 91 ? 10.940 -6.881 0.630 1.00 96.88 91 CYS A C 1
ATOM 610 O O . CYS A 1 91 ? 11.195 -7.521 1.652 1.00 96.88 91 CYS A O 1
ATOM 612 N N . GLN A 1 92 ? 11.416 -5.658 0.411 1.00 96.50 92 GLN A N 1
ATOM 613 C CA . GLN A 1 92 ? 12.254 -4.911 1.338 1.00 96.50 92 GLN A CA 1
ATOM 614 C C . GLN A 1 92 ? 11.527 -3.658 1.841 1.00 96.50 92 GLN A C 1
ATOM 616 O O . GLN A 1 92 ? 10.914 -2.916 1.071 1.00 96.50 92 GLN A O 1
ATOM 621 N N . ALA A 1 93 ? 11.591 -3.424 3.153 1.00 95.44 93 ALA A N 1
ATOM 622 C CA . ALA A 1 93 ? 10.961 -2.265 3.772 1.00 95.44 93 ALA A CA 1
ATOM 623 C C . ALA A 1 93 ? 11.721 -0.976 3.442 1.00 95.44 93 ALA A C 1
ATOM 625 O O . ALA A 1 93 ? 12.953 -0.955 3.378 1.00 95.44 93 ALA A O 1
ATOM 626 N N . SER A 1 94 ? 10.973 0.109 3.269 1.00 93.81 94 SER A N 1
ATOM 627 C CA . SER A 1 94 ? 11.495 1.447 3.020 1.00 93.81 94 SER A CA 1
ATOM 628 C C . SER A 1 94 ? 10.725 2.504 3.813 1.00 93.81 94 SER A C 1
ATOM 630 O O . SER A 1 94 ? 9.508 2.401 3.966 1.00 93.81 94 SER A O 1
ATOM 632 N N . PRO A 1 95 ? 11.396 3.571 4.279 1.00 89.25 95 PRO A N 1
ATOM 633 C CA . PRO A 1 95 ? 10.727 4.723 4.873 1.00 89.25 95 PRO A CA 1
ATOM 634 C C . PRO A 1 95 ? 10.111 5.668 3.826 1.00 89.25 95 PRO A C 1
ATOM 636 O O . PRO A 1 95 ? 9.382 6.581 4.199 1.00 89.25 95 PRO A O 1
ATOM 639 N N . SER A 1 96 ? 10.388 5.486 2.527 1.00 93.44 96 SER A N 1
ATOM 640 C CA . SER A 1 96 ? 9.831 6.342 1.472 1.00 93.44 96 SER A CA 1
ATOM 641 C C . SER A 1 96 ? 8.338 6.085 1.290 1.00 93.44 96 SER A C 1
ATOM 643 O O . SER A 1 96 ? 7.951 4.961 0.991 1.00 93.44 96 SER A O 1
ATOM 645 N N . THR A 1 97 ? 7.508 7.122 1.388 1.00 92.50 97 THR A N 1
ATOM 646 C CA . THR A 1 97 ? 6.044 7.021 1.224 1.00 92.50 97 THR A CA 1
ATOM 647 C C . THR A 1 97 ? 5.605 6.731 -0.211 1.00 92.50 97 THR A C 1
ATOM 649 O O . THR A 1 97 ? 4.463 6.350 -0.442 1.00 92.50 97 THR A O 1
ATOM 652 N N . THR A 1 98 ? 6.502 6.901 -1.183 1.00 93.50 98 THR A N 1
ATOM 653 C CA . THR A 1 98 ? 6.266 6.566 -2.594 1.00 93.50 98 THR A CA 1
ATOM 654 C C . THR A 1 98 ? 6.585 5.110 -2.930 1.00 93.50 98 THR A C 1
ATOM 656 O O . THR A 1 98 ? 6.361 4.691 -4.061 1.00 93.50 98 THR A O 1
ATOM 659 N N . ALA A 1 99 ? 7.140 4.346 -1.984 1.00 94.06 99 ALA A N 1
ATOM 660 C CA . ALA A 1 99 ? 7.443 2.936 -2.180 1.00 94.06 99 ALA A CA 1
ATOM 661 C C . ALA A 1 99 ? 6.156 2.108 -2.055 1.00 94.06 99 ALA A C 1
ATOM 663 O O . ALA A 1 99 ? 5.649 1.889 -0.957 1.00 94.06 99 ALA A O 1
ATOM 664 N N . ASP A 1 100 ? 5.629 1.652 -3.183 1.00 91.50 100 ASP A N 1
ATOM 665 C CA . ASP A 1 100 ? 4.341 0.959 -3.300 1.00 91.50 100 ASP A CA 1
ATOM 666 C C . ASP A 1 100 ? 4.474 -0.569 -3.433 1.00 91.50 100 ASP A C 1
ATOM 668 O O . ASP A 1 100 ? 3.472 -1.278 -3.462 1.00 91.50 100 ASP A O 1
ATOM 672 N N . GLY A 1 101 ? 5.700 -1.099 -3.484 1.00 94.06 101 GLY A N 1
ATOM 673 C CA . GLY A 1 101 ? 5.982 -2.528 -3.630 1.00 94.06 101 GLY A CA 1
ATOM 674 C C . GLY A 1 101 ? 6.056 -3.022 -5.076 1.00 94.06 101 GLY A C 1
ATOM 675 O O . GLY A 1 101 ? 6.453 -4.171 -5.296 1.00 94.06 101 GLY A O 1
ATOM 676 N N . SER A 1 102 ? 5.762 -2.176 -6.068 1.00 92.12 102 SER A N 1
ATOM 677 C CA . SER A 1 102 ? 5.790 -2.544 -7.493 1.00 92.12 102 SER A CA 1
ATOM 678 C C . SER A 1 102 ? 7.184 -2.973 -7.960 1.00 92.12 102 SER A C 1
ATOM 680 O O . SER A 1 102 ? 7.320 -3.792 -8.863 1.00 92.12 102 SER A O 1
ATOM 682 N N . ASN A 1 103 ? 8.229 -2.462 -7.307 1.00 92.50 103 ASN A N 1
ATOM 683 C CA . ASN A 1 103 ? 9.634 -2.794 -7.559 1.00 92.50 103 ASN A CA 1
ATOM 684 C C . ASN A 1 103 ? 10.274 -3.628 -6.429 1.00 92.50 103 ASN A C 1
ATOM 686 O O . ASN A 1 103 ? 11.500 -3.684 -6.323 1.00 92.50 103 ASN A O 1
ATOM 690 N N . GLY A 1 104 ? 9.458 -4.230 -5.558 1.00 94.38 104 GLY A N 1
ATOM 691 C CA . GLY A 1 104 ? 9.916 -5.005 -4.402 1.00 94.38 104 GLY A CA 1
ATOM 692 C C . GLY A 1 104 ? 10.292 -4.158 -3.187 1.00 94.38 104 GLY A C 1
ATOM 693 O O . GLY A 1 104 ? 10.652 -4.711 -2.152 1.00 94.38 104 GLY A O 1
ATOM 694 N N . ILE A 1 105 ? 10.188 -2.830 -3.273 1.00 96.19 105 ILE A N 1
ATOM 695 C CA . ILE A 1 105 ? 10.423 -1.918 -2.155 1.00 96.19 105 ILE A CA 1
ATOM 696 C C . ILE A 1 105 ? 9.082 -1.341 -1.712 1.00 96.19 105 ILE A C 1
ATOM 698 O O . ILE A 1 105 ? 8.382 -0.722 -2.510 1.00 96.19 105 ILE A O 1
ATOM 702 N N . PHE A 1 106 ? 8.730 -1.517 -0.439 1.00 96.50 106 PHE A N 1
ATOM 703 C CA . PHE A 1 106 ? 7.419 -1.136 0.092 1.00 96.50 106 PHE A CA 1
ATOM 704 C C . PHE A 1 106 ? 7.531 -0.250 1.332 1.00 96.50 106 PHE A C 1
ATOM 706 O O . PHE A 1 106 ? 8.397 -0.465 2.187 1.00 96.50 106 PHE A O 1
ATOM 713 N N . HIS A 1 107 ? 6.637 0.730 1.447 1.00 95.56 107 HIS A N 1
ATOM 714 C CA . HIS A 1 107 ? 6.552 1.602 2.607 1.00 95.56 107 HIS A CA 1
ATOM 715 C C . HIS A 1 107 ? 6.006 0.849 3.828 1.00 95.56 107 HIS A C 1
ATOM 717 O O . HIS A 1 107 ? 4.819 0.550 3.909 1.00 95.56 107 HIS A O 1
ATOM 723 N N . CYS A 1 108 ? 6.872 0.533 4.791 1.00 95.69 108 CYS A N 1
ATOM 724 C CA . CYS A 1 108 ? 6.507 -0.207 6.002 1.00 95.69 108 CYS A CA 1
ATOM 725 C C . CYS A 1 108 ? 7.305 0.351 7.180 1.00 95.69 108 CYS A C 1
ATOM 727 O O . CYS A 1 108 ? 8.525 0.189 7.228 1.00 95.69 108 CYS A O 1
ATOM 729 N N . VAL A 1 109 ? 6.631 1.059 8.092 1.00 93.31 109 VAL A N 1
ATOM 730 C CA . VAL A 1 109 ? 7.307 1.848 9.141 1.00 93.31 109 VAL A CA 1
ATOM 731 C C . VAL A 1 109 ? 7.318 1.121 10.481 1.00 93.31 109 VAL A C 1
ATOM 733 O O . VAL A 1 109 ? 8.378 0.936 11.071 1.00 93.31 109 VAL A O 1
ATOM 736 N N . ASN A 1 110 ? 6.146 0.688 10.956 1.00 88.94 110 ASN A N 1
ATOM 737 C CA . ASN A 1 110 ? 5.987 0.049 12.265 1.00 88.94 110 ASN A CA 1
ATOM 738 C C . ASN A 1 110 ? 5.393 -1.358 12.137 1.00 88.94 110 ASN A C 1
ATOM 740 O O . ASN A 1 110 ? 4.406 -1.694 12.792 1.00 88.94 110 ASN A O 1
ATOM 744 N N . GLY A 1 111 ? 5.971 -2.178 11.265 1.00 90.50 111 GLY A N 1
ATOM 745 C CA . GLY A 1 111 ? 5.510 -3.539 11.027 1.00 90.50 111 GLY A CA 1
ATOM 746 C C . GLY A 1 111 ? 6.587 -4.441 10.442 1.00 90.50 111 GLY A C 1
ATOM 747 O O . GLY A 1 111 ? 7.683 -3.996 10.102 1.00 90.50 111 GLY A O 1
ATOM 748 N N . ASN A 1 112 ? 6.246 -5.718 10.319 1.00 93.94 112 ASN A N 1
ATOM 749 C CA . ASN A 1 112 ? 7.065 -6.717 9.651 1.00 93.94 112 ASN A CA 1
ATOM 750 C C . ASN A 1 112 ? 6.650 -6.810 8.183 1.00 93.94 112 ASN A C 1
ATOM 752 O O . ASN A 1 112 ? 5.483 -7.073 7.873 1.00 93.94 112 ASN A O 1
ATOM 756 N N . ILE A 1 113 ? 7.609 -6.603 7.283 1.00 96.69 113 ILE A N 1
ATOM 757 C CA . ILE A 1 113 ? 7.368 -6.721 5.847 1.00 96.69 113 ILE A CA 1
ATOM 758 C C . ILE A 1 113 ? 7.316 -8.188 5.407 1.00 96.69 113 ILE A C 1
ATOM 760 O O . ILE A 1 113 ? 8.081 -9.025 5.885 1.00 96.69 113 ILE A O 1
ATOM 764 N N . GLY A 1 114 ? 6.422 -8.485 4.467 1.00 93.50 114 GLY A N 1
ATOM 765 C CA . GLY A 1 114 ? 6.305 -9.780 3.808 1.00 93.50 114 GLY A CA 1
ATOM 766 C C . GLY A 1 114 ? 5.894 -9.651 2.341 1.00 93.50 114 GLY A C 1
ATOM 767 O O . GLY A 1 114 ? 5.650 -8.551 1.840 1.00 93.50 114 GLY A O 1
ATOM 768 N N . GLY A 1 115 ? 5.806 -10.796 1.665 1.00 94.56 115 GLY A N 1
ATOM 769 C CA . GLY A 1 115 ? 5.429 -10.886 0.254 1.00 94.56 115 GLY A CA 1
ATOM 770 C C . GLY A 1 115 ? 6.615 -10.845 -0.714 1.00 94.56 115 GLY A C 1
ATOM 771 O O . GLY A 1 115 ? 7.778 -10.978 -0.319 1.00 94.56 115 GLY A O 1
ATOM 772 N N . HIS A 1 116 ? 6.286 -10.686 -1.994 1.00 95.50 116 HIS A N 1
ATOM 773 C CA . HIS A 1 116 ? 7.238 -10.565 -3.099 1.00 95.50 116 HIS A CA 1
ATOM 774 C C . HIS A 1 116 ? 6.873 -9.366 -3.983 1.00 95.50 116 HIS A C 1
ATOM 776 O O . HIS A 1 116 ? 5.764 -8.840 -3.873 1.00 95.50 116 HIS A O 1
ATOM 782 N N . THR A 1 117 ? 7.787 -8.938 -4.855 1.00 94.75 117 THR A N 1
ATOM 783 C CA . THR A 1 117 ? 7.585 -7.822 -5.797 1.00 94.75 117 THR A CA 1
ATOM 784 C C . THR A 1 117 ? 6.222 -7.871 -6.491 1.00 94.75 117 THR A C 1
ATOM 786 O O . THR A 1 117 ? 5.843 -8.898 -7.050 1.00 94.75 117 THR A O 1
ATOM 789 N N . GLY A 1 118 ? 5.483 -6.757 -6.433 1.00 87.31 118 GLY A N 1
ATOM 790 C CA . GLY A 1 118 ? 4.108 -6.638 -6.938 1.00 87.31 118 GLY A CA 1
ATOM 791 C C . GLY A 1 118 ? 3.007 -7.067 -5.953 1.00 87.31 118 GLY A C 1
ATOM 792 O O . GLY A 1 118 ? 1.834 -6.829 -6.218 1.00 87.31 118 GLY A O 1
ATOM 793 N N . GLY A 1 119 ? 3.360 -7.659 -4.809 1.00 89.81 119 GLY A N 1
ATOM 794 C CA . GLY A 1 119 ? 2.430 -8.138 -3.780 1.00 89.81 119 GLY A CA 1
ATOM 795 C C . GLY A 1 119 ? 2.990 -7.992 -2.364 1.00 89.81 119 GLY A C 1
ATOM 796 O O . GLY A 1 119 ? 2.883 -8.912 -1.552 1.00 89.81 119 GLY A O 1
ATOM 797 N N . CYS A 1 120 ? 3.646 -6.866 -2.082 1.00 94.00 120 CYS A N 1
ATOM 798 C CA . CYS A 1 120 ? 4.212 -6.589 -0.765 1.00 94.00 120 CYS A CA 1
ATOM 799 C C . CYS A 1 120 ? 3.123 -6.295 0.274 1.00 94.00 120 CYS A C 1
ATOM 801 O O . CYS A 1 120 ? 2.117 -5.654 -0.020 1.00 94.00 120 CYS A O 1
ATOM 803 N N . THR A 1 121 ? 3.351 -6.729 1.514 1.00 90.06 121 THR A N 1
ATOM 804 C CA . THR A 1 121 ? 2.453 -6.487 2.654 1.00 90.06 121 THR A CA 1
ATOM 805 C C . THR A 1 121 ? 3.245 -6.047 3.880 1.00 90.06 121 THR A C 1
ATOM 807 O O . THR A 1 121 ? 4.365 -6.518 4.081 1.00 90.06 121 THR A O 1
ATOM 810 N N . CYS A 1 122 ? 2.654 -5.218 4.740 1.00 90.12 122 CYS A N 1
ATOM 811 C CA . CYS A 1 122 ? 3.225 -4.831 6.030 1.00 90.12 122 CYS A CA 1
ATOM 812 C C . CYS A 1 122 ? 2.287 -5.291 7.155 1.00 90.12 122 CYS A C 1
ATOM 814 O O . CYS A 1 122 ? 1.146 -4.844 7.245 1.00 90.12 122 CYS A O 1
ATOM 816 N N . THR A 1 123 ? 2.747 -6.217 7.998 1.00 86.75 123 THR A N 1
ATOM 817 C CA . THR A 1 123 ? 1.990 -6.679 9.172 1.00 86.75 123 THR A CA 1
ATOM 818 C C . THR A 1 123 ? 2.340 -5.794 10.359 1.00 86.75 123 THR A C 1
ATOM 820 O O . THR A 1 123 ? 3.481 -5.822 10.820 1.00 86.75 123 THR A O 1
ATOM 823 N N . CYS A 1 124 ? 1.391 -4.997 10.845 1.00 81.94 124 CYS A N 1
ATOM 824 C CA . CYS A 1 124 ? 1.682 -3.986 11.859 1.00 81.94 124 CYS A CA 1
ATOM 825 C C . CYS A 1 124 ? 2.040 -4.575 13.219 1.00 81.94 124 CYS A C 1
ATOM 827 O O . CYS A 1 124 ? 1.420 -5.525 13.698 1.00 81.94 124 CYS A O 1
ATOM 829 N N . ASN A 1 125 ? 3.027 -3.953 13.859 1.00 82.38 125 ASN A N 1
ATOM 830 C CA . ASN A 1 125 ? 3.329 -4.175 15.261 1.00 82.38 125 ASN A CA 1
ATOM 831 C C . ASN A 1 125 ? 2.185 -3.630 16.127 1.00 82.38 125 ASN A C 1
ATOM 833 O O . ASN A 1 125 ? 1.463 -2.711 15.731 1.00 82.38 125 ASN A O 1
ATOM 837 N N . THR A 1 126 ? 2.050 -4.162 17.343 1.00 72.12 126 THR A N 1
ATOM 838 C CA . THR A 1 126 ? 1.055 -3.701 18.319 1.00 72.12 126 THR A CA 1
ATOM 839 C C . THR A 1 126 ? 1.091 -2.180 18.481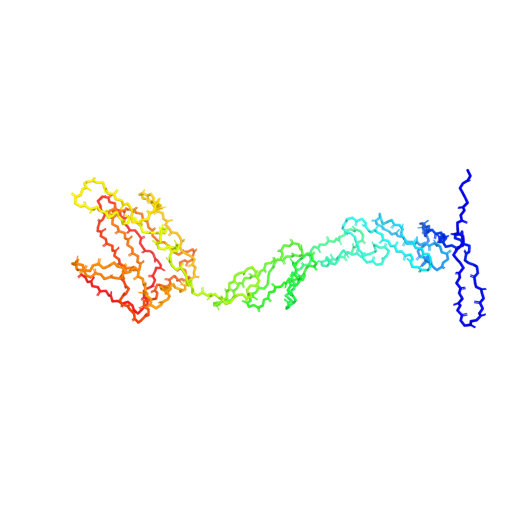 1.00 72.12 126 THR A C 1
ATOM 841 O O . THR A 1 126 ? 2.150 -1.601 18.718 1.00 72.12 126 THR A O 1
ATOM 844 N N . GLY A 1 127 ? -0.077 -1.537 18.389 1.00 61.25 127 GLY A N 1
ATOM 845 C CA . GLY A 1 127 ? -0.206 -0.082 18.519 1.00 61.25 127 GLY A CA 1
ATOM 846 C C . GLY A 1 127 ? -0.066 0.699 17.208 1.00 61.25 127 GLY A C 1
ATOM 847 O O . GLY A 1 127 ? -0.115 1.928 17.245 1.00 61.25 127 GLY A O 1
ATOM 848 N N . PHE A 1 128 ? 0.047 0.024 16.061 1.00 71.81 128 PHE A N 1
ATOM 849 C CA . PHE A 1 128 ? 0.091 0.632 14.728 1.00 71.81 128 PHE A CA 1
ATOM 850 C C . PHE A 1 128 ? -0.924 -0.019 13.782 1.00 71.81 128 PHE A C 1
ATOM 852 O O . PHE A 1 128 ? -1.300 -1.174 13.966 1.00 71.81 128 PHE A O 1
ATOM 859 N N . ALA A 1 129 ? -1.400 0.739 12.796 1.00 70.62 129 ALA A N 1
ATOM 860 C CA . ALA A 1 129 ? -2.457 0.326 11.879 1.00 70.62 129 ALA A CA 1
ATOM 861 C C . ALA A 1 129 ? -2.273 0.923 10.473 1.00 70.62 129 ALA A C 1
ATOM 863 O O . ALA A 1 129 ? -1.438 1.801 10.245 1.00 70.62 129 ALA A O 1
ATOM 864 N N . GLY A 1 130 ? -3.109 0.465 9.539 1.00 70.12 130 GLY A N 1
ATOM 865 C CA . GLY A 1 130 ? -3.066 0.850 8.127 1.00 70.12 130 GLY A CA 1
ATOM 866 C C . GLY A 1 130 ? -2.118 -0.020 7.300 1.00 70.12 130 GLY A C 1
ATOM 867 O O . GLY A 1 130 ? -1.272 -0.723 7.840 1.00 70.12 130 GLY A O 1
ATOM 868 N N . SER A 1 131 ? -2.248 0.042 5.973 1.00 80.75 131 SER A N 1
ATOM 869 C CA . SER A 1 131 ? -1.504 -0.817 5.035 1.00 80.75 131 SER A CA 1
ATOM 870 C C . SER A 1 131 ? 0.021 -0.673 5.113 1.00 80.75 131 SER A C 1
ATOM 872 O O . SER A 1 131 ? 0.733 -1.592 4.721 1.00 80.75 131 SER A O 1
ATOM 874 N N . ASN A 1 132 ? 0.508 0.453 5.645 1.00 84.44 132 ASN A N 1
ATOM 875 C CA . ASN A 1 132 ? 1.931 0.787 5.757 1.00 84.44 132 ASN A CA 1
ATOM 876 C C . ASN A 1 132 ? 2.414 0.873 7.219 1.00 84.44 132 ASN A C 1
ATOM 878 O O . ASN A 1 132 ? 3.586 1.163 7.481 1.00 84.44 132 ASN A O 1
ATOM 882 N N . CYS A 1 133 ? 1.510 0.656 8.183 1.00 85.00 133 CYS A N 1
ATOM 883 C CA . CYS A 1 133 ? 1.766 0.798 9.620 1.00 85.00 133 CYS A CA 1
ATOM 884 C C . CYS A 1 133 ? 2.355 2.167 10.002 1.00 85.00 133 CYS A C 1
ATOM 886 O O . CYS A 1 133 ? 3.156 2.293 10.928 1.00 85.00 133 CYS A O 1
ATOM 888 N N . ASP A 1 134 ? 1.980 3.196 9.248 1.00 82.38 134 ASP A N 1
ATOM 889 C CA . ASP A 1 134 ? 2.369 4.595 9.410 1.00 82.38 134 ASP A CA 1
ATOM 890 C C . ASP A 1 134 ? 1.413 5.351 10.339 1.00 82.38 134 ASP A C 1
ATOM 892 O O . ASP A 1 134 ? 1.749 6.410 10.870 1.00 82.38 134 ASP A O 1
ATOM 896 N N . LYS A 1 135 ? 0.233 4.782 10.587 1.00 68.50 135 LYS A N 1
ATOM 897 C CA . LYS A 1 135 ? -0.729 5.301 11.549 1.00 68.50 135 LYS A CA 1
ATOM 898 C C . LYS A 1 135 ? -0.477 4.626 12.883 1.00 68.50 135 LYS A C 1
ATOM 900 O O . LYS A 1 135 ? -0.401 3.400 12.970 1.00 68.50 135 LYS A O 1
ATOM 905 N N . THR A 1 136 ? -0.403 5.413 13.950 1.00 57.88 136 THR A N 1
ATOM 906 C CA . THR A 1 136 ? -0.657 4.855 15.276 1.00 57.88 136 THR A CA 1
ATOM 907 C C . THR A 1 136 ? -2.056 4.249 15.238 1.00 57.88 136 THR A C 1
ATOM 909 O O . THR A 1 136 ? -2.976 4.852 14.673 1.00 57.88 136 THR A O 1
ATOM 912 N N . ALA A 1 137 ? -2.217 3.040 15.778 1.00 54.47 137 ALA A N 1
ATOM 913 C CA . ALA A 1 137 ? -3.525 2.452 16.011 1.00 54.47 137 ALA A CA 1
ATOM 914 C C . ALA A 1 137 ? -4.235 3.402 16.967 1.00 54.47 137 ALA A C 1
ATOM 916 O O . ALA A 1 137 ? -4.022 3.416 18.179 1.00 54.47 137 ALA A O 1
ATOM 917 N N . THR A 1 138 ? -4.973 4.319 16.366 1.00 45.16 138 THR A N 1
ATOM 918 C CA . THR A 1 138 ? -5.650 5.364 17.080 1.00 45.16 138 THR A CA 1
ATOM 919 C C . THR A 1 138 ? -6.886 4.676 17.616 1.00 45.16 138 THR A C 1
ATOM 921 O O . THR A 1 138 ? -7.668 4.142 16.830 1.00 45.16 138 THR A O 1
ATOM 924 N N . SER A 1 139 ? -7.038 4.631 18.941 1.00 45.22 139 SER A N 1
ATOM 925 C CA . SER A 1 139 ? -8.320 4.298 19.560 1.00 45.22 139 SER A CA 1
ATOM 926 C C . SER A 1 139 ? -9.420 4.984 18.761 1.00 45.22 139 SER A C 1
ATOM 928 O O . SER A 1 139 ? -9.317 6.193 18.556 1.00 45.22 139 SER A O 1
ATOM 930 N N . VAL A 1 140 ? -10.400 4.228 18.266 1.00 43.06 140 VAL A N 1
ATOM 931 C CA . VAL A 1 140 ? -11.515 4.733 17.454 1.00 43.06 140 VAL A CA 1
ATOM 932 C C . VAL A 1 140 ? -12.069 6.007 18.109 1.00 43.06 140 VAL A C 1
ATOM 934 O O . VAL A 1 140 ? -12.768 5.936 19.111 1.00 43.06 140 VAL A O 1
ATOM 937 N N . TYR A 1 141 ? -11.706 7.190 17.598 1.00 36.00 141 TYR A N 1
ATOM 938 C CA . TYR A 1 141 ? -12.070 8.485 18.201 1.00 36.00 141 TYR A CA 1
ATOM 939 C C . TYR A 1 141 ? -13.446 8.983 17.750 1.00 36.00 141 TYR A C 1
ATOM 941 O O . TYR A 1 141 ? -13.798 10.133 17.992 1.00 36.00 141 TYR A O 1
ATOM 949 N N . ALA A 1 142 ? -14.248 8.120 17.135 1.00 42.59 142 ALA A N 1
ATOM 950 C CA . ALA A 1 142 ? -15.647 8.373 16.845 1.00 42.59 142 ALA A CA 1
ATOM 951 C C . ALA A 1 142 ? -16.410 7.052 16.934 1.00 42.59 142 ALA A C 1
ATOM 953 O O . ALA A 1 142 ? -16.729 6.406 15.947 1.00 42.59 142 ALA A O 1
ATOM 954 N N . PHE A 1 143 ? -16.720 6.645 18.161 1.00 46.09 143 PHE A N 1
ATOM 955 C CA . PHE A 1 143 ? -17.725 5.606 18.383 1.00 46.09 143 PHE A CA 1
ATOM 956 C C . PHE A 1 143 ? -19.133 6.019 18.011 1.00 46.09 143 PHE A C 1
ATOM 958 O O . PHE A 1 143 ? -20.041 5.205 18.150 1.00 46.09 143 PHE A O 1
ATOM 965 N N . SER A 1 144 ? -19.337 7.266 17.576 1.00 44.69 144 SER A N 1
ATOM 966 C CA . SER A 1 144 ? -20.599 7.626 16.957 1.00 44.69 144 SER A CA 1
ATOM 967 C C . SER A 1 144 ? -20.934 6.586 15.905 1.00 44.69 144 SER A C 1
ATOM 969 O O . SER A 1 144 ? -22.037 6.085 15.939 1.00 44.69 144 SER A O 1
ATOM 971 N N . ASP A 1 145 ? -19.997 6.167 15.063 1.00 43.03 145 ASP A N 1
ATOM 972 C CA . ASP A 1 145 ? -20.348 5.321 13.923 1.00 43.03 145 ASP A CA 1
ATOM 973 C C . ASP A 1 145 ? -20.473 3.856 14.360 1.00 43.03 145 ASP A C 1
ATOM 975 O O . ASP A 1 145 ? -21.498 3.236 14.118 1.00 43.03 145 ASP A O 1
ATOM 979 N N . LEU A 1 146 ? -19.536 3.355 15.174 1.00 46.31 146 LEU A N 1
ATOM 980 C CA . LEU A 1 146 ? -19.585 1.981 15.685 1.00 46.31 146 LEU A CA 1
ATOM 981 C C . LEU A 1 146 ? -20.779 1.724 16.628 1.00 46.31 146 LEU A C 1
ATOM 983 O O . LEU A 1 146 ? -21.423 0.694 16.500 1.00 46.31 146 LEU A O 1
ATOM 987 N N . PHE A 1 147 ? -21.117 2.631 17.557 1.00 46.44 147 PHE A N 1
ATOM 988 C CA . PHE A 1 147 ? -22.271 2.462 18.463 1.00 46.44 147 PHE A CA 1
ATOM 989 C C . PHE A 1 147 ? -23.612 2.890 17.854 1.00 46.44 147 PHE A C 1
ATOM 991 O O . PHE A 1 147 ? -24.641 2.372 18.293 1.00 46.44 147 PHE A O 1
ATOM 998 N N . GLN A 1 148 ? -23.625 3.757 16.831 1.00 42.94 148 GLN A N 1
ATOM 999 C CA . GLN A 1 148 ? -24.796 3.897 15.950 1.00 42.94 148 GLN A CA 1
ATOM 1000 C C . GLN A 1 148 ? -25.052 2.605 15.168 1.00 42.94 148 GLN A C 1
ATOM 1002 O O . GLN A 1 148 ? -26.197 2.335 14.816 1.00 42.94 148 GLN A O 1
ATOM 1007 N N . GLU A 1 149 ? -24.004 1.810 14.930 1.00 45.47 149 GLU A N 1
ATOM 1008 C CA . GLU A 1 149 ? -24.077 0.564 14.180 1.00 45.47 149 GLU A CA 1
ATOM 1009 C C . GLU A 1 149 ? -24.335 -0.696 15.029 1.00 45.47 149 GLU A C 1
ATOM 1011 O O . GLU A 1 149 ? -24.858 -1.670 14.517 1.00 45.47 149 GLU A O 1
ATOM 1016 N N . ILE A 1 150 ? -24.017 -0.738 16.325 1.00 47.25 150 ILE A N 1
ATOM 1017 C CA . ILE A 1 150 ? -24.143 -1.989 17.119 1.00 47.25 150 ILE A CA 1
ATOM 1018 C C . ILE A 1 150 ? -25.199 -1.922 18.228 1.00 47.25 150 ILE A C 1
ATOM 1020 O O . ILE A 1 150 ? -25.322 -2.849 19.029 1.00 47.25 150 ILE A O 1
ATOM 1024 N N . SER A 1 151 ? -25.975 -0.835 18.272 1.00 50.75 151 SER A N 1
ATOM 1025 C CA . SER A 1 151 ? -27.093 -0.668 19.200 1.00 50.75 151 SER A CA 1
ATOM 1026 C C . SER A 1 151 ? -28.421 -1.007 18.528 1.00 50.75 151 SER A C 1
ATOM 1028 O O . SER A 1 151 ? -28.936 -0.243 17.717 1.00 50.75 151 SER A O 1
ATOM 1030 N N . ASN A 1 152 ? -29.023 -2.122 18.940 1.00 48.09 152 ASN A N 1
ATOM 1031 C CA . ASN A 1 152 ? -30.397 -2.487 18.572 1.00 48.09 152 ASN A CA 1
ATOM 1032 C C . ASN A 1 152 ? -31.437 -1.906 19.559 1.00 48.09 152 ASN A C 1
ATOM 1034 O O . ASN A 1 152 ? -32.552 -2.416 19.655 1.00 48.09 152 ASN A O 1
ATOM 1038 N N . TYR A 1 153 ? -31.073 -0.886 20.346 1.00 48.69 153 TYR A N 1
ATOM 1039 C CA . TYR A 1 153 ? -31.965 -0.302 21.347 1.00 48.69 153 TYR A CA 1
ATOM 1040 C C . TYR A 1 153 ? -33.079 0.515 20.675 1.00 48.69 153 TYR A C 1
ATOM 1042 O O . TYR A 1 153 ? -32.839 1.559 20.056 1.00 48.69 153 TYR A O 1
ATOM 1050 N N . GLU A 1 154 ? -34.313 0.029 20.799 1.00 51.09 154 GLU A N 1
ATOM 1051 C CA . GLU A 1 154 ? -35.505 0.696 20.287 1.00 51.09 154 GLU A CA 1
ATOM 1052 C C . GLU A 1 154 ? -36.120 1.570 21.384 1.00 51.09 154 GLU A C 1
ATOM 1054 O O . GLU A 1 154 ? -36.545 1.081 22.430 1.00 51.09 154 GLU A O 1
ATOM 1059 N N . VAL A 1 155 ? -36.170 2.885 21.162 1.00 51.06 155 VAL A N 1
ATOM 1060 C CA . VAL A 1 155 ? -36.795 3.808 22.111 1.00 51.06 155 VAL A CA 1
ATOM 1061 C C . VAL A 1 155 ? -38.256 3.957 21.716 1.00 51.06 155 VAL A C 1
ATOM 1063 O O . VAL A 1 155 ? -38.604 4.663 20.765 1.00 51.06 155 VAL A O 1
ATOM 1066 N N . CYS A 1 156 ? -39.136 3.288 22.452 1.00 50.41 156 CYS A N 1
ATOM 1067 C CA . CYS A 1 156 ? -40.570 3.493 22.308 1.00 50.41 156 CYS A CA 1
ATOM 1068 C C . CYS A 1 156 ? -40.995 4.675 23.190 1.00 50.41 156 CYS A C 1
ATOM 1070 O O . CYS A 1 156 ? -40.921 4.617 24.417 1.00 50.41 156 CYS A O 1
ATOM 1072 N N . GLY A 1 157 ? -41.444 5.763 22.562 1.00 56.75 157 GLY A N 1
ATOM 1073 C CA . GLY A 1 157 ? -42.189 6.805 23.267 1.00 56.75 157 GLY A CA 1
ATOM 1074 C C . GLY A 1 157 ? -43.586 6.317 23.681 1.00 56.75 157 GLY A C 1
ATOM 1075 O O . GLY A 1 157 ? -44.026 5.234 23.305 1.00 56.75 157 GLY A O 1
ATOM 1076 N N . SER A 1 158 ? -44.333 7.151 24.409 1.00 52.62 158 SER A N 1
ATOM 1077 C CA . SER A 1 158 ? -45.709 6.866 24.867 1.00 52.62 158 SER A CA 1
ATOM 1078 C C . SER A 1 158 ? -46.742 6.661 23.744 1.00 52.62 158 SER A C 1
ATOM 1080 O O . SER A 1 158 ? -47.841 6.175 23.994 1.00 52.62 158 SER A O 1
ATOM 1082 N N . SER A 1 159 ? -46.398 7.013 22.506 1.00 52.03 159 SER A N 1
ATOM 1083 C CA . SER A 1 159 ? -47.147 6.685 21.294 1.00 52.03 159 SER A CA 1
ATOM 1084 C C . SER A 1 159 ? -46.463 5.483 20.658 1.00 52.03 159 SER A C 1
ATOM 1086 O O . SER A 1 159 ? -45.303 5.611 20.291 1.00 52.03 159 SER A O 1
ATOM 1088 N N . SER A 1 160 ? -47.170 4.361 20.520 1.00 47.47 160 SER A N 1
ATOM 1089 C CA . SER A 1 160 ? -46.750 2.983 20.175 1.00 47.47 160 SER A CA 1
ATOM 1090 C C . SER A 1 160 ? -45.961 2.767 18.864 1.00 47.47 160 SER A C 1
ATOM 1092 O O . SER A 1 160 ? -45.945 1.666 18.322 1.00 47.47 160 SER A O 1
ATOM 1094 N N . VAL A 1 161 ? -45.327 3.805 18.327 1.00 42.38 161 VAL A N 1
ATOM 1095 C CA . VAL A 1 161 ? -44.358 3.758 17.238 1.00 42.38 161 VAL A CA 1
ATOM 1096 C C . VAL A 1 161 ? -42.978 3.746 17.878 1.00 42.38 161 VAL A C 1
ATOM 1098 O O . VAL A 1 161 ? -42.457 4.784 18.293 1.00 42.38 161 VAL A O 1
ATOM 1101 N N . CYS A 1 162 ? -42.402 2.559 17.985 1.00 47.53 162 CYS A N 1
ATOM 1102 C CA . CYS A 1 162 ? -41.023 2.418 18.401 1.00 47.53 162 CYS A CA 1
ATOM 1103 C C . CYS A 1 162 ? -40.120 2.988 17.297 1.00 47.53 162 CYS A C 1
ATOM 1105 O O . CYS A 1 162 ? -40.329 2.748 16.105 1.00 47.53 162 CYS A O 1
ATOM 1107 N N . LYS A 1 163 ? -39.192 3.866 17.683 1.00 43.12 163 LYS A N 1
ATOM 1108 C CA . LYS A 1 163 ? -38.130 4.329 16.794 1.00 43.12 163 LYS A CA 1
ATOM 1109 C C . LYS A 1 163 ? -36.851 3.713 17.314 1.00 43.12 163 LYS A C 1
ATOM 1111 O O . LYS A 1 163 ? -36.484 3.933 18.469 1.00 43.12 163 LYS A O 1
ATOM 1116 N N . THR A 1 164 ? -36.149 2.978 16.465 1.00 42.78 164 THR A N 1
ATOM 1117 C CA . THR A 1 164 ? -34.739 2.717 16.723 1.00 42.78 164 THR A CA 1
ATOM 1118 C C . THR A 1 164 ? -34.073 4.086 16.879 1.00 42.78 164 THR A C 1
ATOM 1120 O O . THR A 1 164 ? -34.293 4.987 16.063 1.00 42.78 164 THR A O 1
ATOM 1123 N N . ALA A 1 165 ? -33.328 4.304 17.966 1.00 45.25 165 ALA A N 1
ATOM 1124 C CA . ALA A 1 165 ? -32.656 5.593 18.170 1.00 45.25 165 ALA A CA 1
ATOM 1125 C C . ALA A 1 165 ? -31.651 5.893 17.035 1.00 45.25 165 ALA A C 1
ATOM 1127 O O . ALA A 1 165 ? -31.271 7.044 16.833 1.00 45.25 165 ALA A O 1
ATOM 1128 N N . PHE A 1 166 ? -31.298 4.863 16.255 1.00 47.56 166 PHE A N 1
ATOM 1129 C CA . PHE A 1 166 ? -30.445 4.903 15.075 1.00 47.56 166 PHE A CA 1
ATOM 1130 C C . PHE A 1 166 ? -31.071 4.061 13.954 1.00 47.56 166 PHE A C 1
ATOM 1132 O O . PHE A 1 166 ? -31.669 3.019 14.202 1.00 47.56 166 PHE A O 1
ATOM 1139 N N . THR A 1 167 ? -30.998 4.515 12.705 1.00 37.78 167 THR A N 1
ATOM 1140 C CA . THR A 1 167 ? -31.773 3.979 11.565 1.00 37.78 167 THR A CA 1
ATOM 1141 C C . THR A 1 167 ? -31.305 2.622 11.024 1.00 37.78 167 THR A C 1
ATOM 1143 O O . THR A 1 167 ? -31.777 2.202 9.970 1.00 37.78 167 THR A O 1
ATOM 1146 N N . HIS A 1 168 ? -30.407 1.919 11.714 1.00 44.53 168 HIS A N 1
ATOM 1147 C CA . HIS A 1 168 ? -29.834 0.665 11.236 1.00 44.53 168 HIS A CA 1
ATOM 1148 C C . HIS A 1 168 ? -29.902 -0.404 12.335 1.00 44.53 168 HIS A C 1
ATOM 1150 O O . HIS A 1 168 ? -29.084 -0.430 13.245 1.00 44.53 168 HIS A O 1
ATOM 1156 N N . ASN A 1 169 ? -30.892 -1.298 12.242 1.00 47.19 169 ASN A N 1
ATOM 1157 C CA . ASN A 1 169 ? -30.818 -2.604 12.901 1.00 47.19 169 ASN A CA 1
ATOM 1158 C C . ASN A 1 169 ? -29.723 -3.401 12.192 1.00 47.19 169 ASN A C 1
ATOM 1160 O O . ASN A 1 169 ? -29.873 -3.699 11.007 1.00 47.19 169 ASN A O 1
ATOM 1164 N N . LEU A 1 170 ? -28.635 -3.713 12.886 1.00 52.00 170 LEU A N 1
ATOM 1165 C CA . LEU A 1 170 ? -27.420 -4.221 12.238 1.00 52.00 170 LEU A CA 1
ATOM 1166 C C . LEU A 1 170 ? -27.047 -5.642 12.625 1.00 52.00 170 LEU A C 1
ATOM 1168 O O . LEU A 1 170 ? -26.369 -6.299 11.848 1.00 52.00 170 LEU A O 1
ATOM 1172 N N . MET A 1 171 ? -27.532 -6.140 13.764 1.00 54.72 171 MET A N 1
ATOM 1173 C CA . MET A 1 171 ? -27.508 -7.577 14.038 1.00 54.72 171 MET A CA 1
ATOM 1174 C C . MET A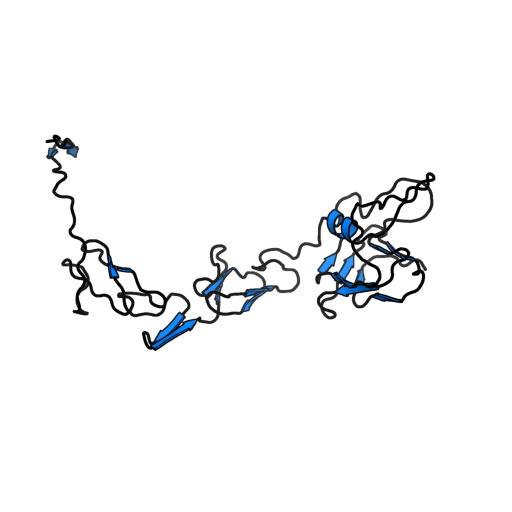 1 171 ? -28.908 -8.146 13.848 1.00 54.72 171 MET A C 1
ATOM 1176 O O . MET A 1 171 ? -29.837 -7.783 14.586 1.00 54.72 171 MET A O 1
ATOM 1180 N N . THR A 1 172 ? -29.059 -9.043 12.877 1.00 60.50 172 THR A N 1
ATOM 1181 C CA . THR A 1 172 ? -30.209 -9.944 12.838 1.00 60.50 172 THR A CA 1
ATOM 1182 C C . THR A 1 172 ? -30.067 -10.993 13.934 1.00 60.50 172 THR A C 1
ATOM 1184 O O . THR A 1 172 ? -28.969 -11.282 14.420 1.00 60.50 172 THR A O 1
ATOM 1187 N N . ASP A 1 173 ? -31.195 -11.520 14.404 1.00 61.25 173 ASP A N 1
ATOM 1188 C CA . ASP A 1 173 ? -31.142 -12.483 15.490 1.00 61.25 173 ASP A CA 1
ATOM 1189 C C . ASP A 1 173 ? -30.358 -13.736 15.050 1.00 61.25 173 ASP A C 1
ATOM 1191 O O . ASP A 1 173 ? -30.691 -14.382 14.056 1.00 61.25 173 ASP A O 1
ATOM 1195 N N . GLY A 1 174 ? -29.311 -14.080 15.801 1.00 61.50 174 GLY A N 1
ATOM 1196 C CA . GLY A 1 174 ? -28.412 -15.199 15.514 1.00 61.50 174 GLY A CA 1
ATOM 1197 C C . GLY A 1 174 ? -27.086 -14.816 14.852 1.00 61.50 174 GLY A C 1
ATOM 1198 O O . GLY A 1 174 ? -26.218 -15.681 14.737 1.00 61.50 174 GLY A O 1
ATOM 1199 N N . GLU A 1 175 ? -26.882 -13.554 14.468 1.00 69.25 175 GLU A N 1
ATOM 1200 C CA . GLU A 1 175 ? -25.615 -13.089 13.892 1.00 69.25 175 GLU A CA 1
ATOM 1201 C C . GLU A 1 175 ? -24.498 -12.916 14.927 1.00 69.25 175 GLU A C 1
ATOM 1203 O O . GLU A 1 175 ? -24.732 -12.717 16.123 1.00 69.25 175 GLU A O 1
ATOM 1208 N N . VAL A 1 176 ? -23.255 -12.994 14.442 1.00 68.62 176 VAL A N 1
ATOM 1209 C CA . VAL A 1 176 ? -22.051 -12.729 15.232 1.00 68.62 176 VAL A CA 1
ATOM 1210 C C . VAL A 1 176 ? -21.349 -11.494 14.686 1.00 68.62 176 VAL A C 1
ATOM 1212 O O . VAL A 1 176 ? -20.803 -11.522 13.585 1.00 68.62 176 VAL A O 1
ATOM 1215 N N . LEU A 1 177 ? -21.313 -10.433 15.485 1.00 69.94 177 LEU A N 1
ATOM 1216 C CA . LEU A 1 177 ? -20.534 -9.235 15.197 1.00 69.94 177 LEU A CA 1
ATOM 1217 C C . LEU A 1 177 ? -19.050 -9.485 15.499 1.00 69.94 177 LEU A C 1
ATOM 1219 O O . LEU A 1 177 ? -18.706 -9.963 16.583 1.00 69.94 177 LEU A O 1
ATOM 1223 N N . GLN A 1 178 ? -18.170 -9.125 14.563 1.00 71.00 178 GLN A N 1
ATOM 1224 C CA . GLN A 1 178 ? -16.719 -9.225 14.730 1.00 71.00 178 GLN A CA 1
ATOM 1225 C C . GLN A 1 178 ? -16.079 -7.843 14.898 1.00 71.00 178 GLN A C 1
ATOM 1227 O O . GLN A 1 178 ? -16.182 -6.994 14.019 1.00 71.00 178 GLN A O 1
ATOM 1232 N N . LEU A 1 179 ? -15.398 -7.631 16.024 1.00 70.38 179 LEU A N 1
ATOM 1233 C CA . LEU A 1 179 ? -14.627 -6.424 16.317 1.00 70.38 179 LEU A CA 1
ATOM 1234 C C . LEU A 1 179 ? -13.147 -6.634 15.971 1.00 70.38 179 LEU A C 1
ATOM 1236 O O . LEU A 1 179 ? -12.578 -7.697 16.239 1.00 70.38 179 LEU A O 1
ATOM 1240 N N . GLU A 1 180 ? -12.509 -5.616 15.397 1.00 67.88 180 GLU A N 1
ATOM 1241 C CA . GLU A 1 180 ? -11.060 -5.619 15.190 1.00 67.88 180 GLU A CA 1
ATOM 1242 C C . GLU A 1 180 ? -10.296 -5.628 16.526 1.00 67.88 180 GLU A C 1
ATOM 1244 O O . GLU A 1 180 ? -10.805 -5.264 17.586 1.00 67.88 180 GLU A O 1
ATOM 1249 N N . VAL A 1 181 ? -9.040 -6.070 16.497 1.00 69.56 181 VAL A N 1
ATOM 1250 C CA . VAL A 1 181 ? -8.194 -6.055 17.695 1.00 69.56 181 VAL A CA 1
ATOM 1251 C C . VAL A 1 181 ? -7.813 -4.615 18.025 1.00 69.56 181 VAL A C 1
ATOM 1253 O O . VAL A 1 181 ? -7.227 -3.918 17.197 1.00 69.56 181 VAL A O 1
ATOM 1256 N N . GLY A 1 182 ? -8.093 -4.173 19.250 1.00 65.38 182 GLY A N 1
ATOM 1257 C CA . GLY A 1 182 ? -7.725 -2.831 19.681 1.00 65.38 182 GLY A CA 1
ATOM 1258 C C . GLY A 1 182 ? -8.425 -2.352 20.946 1.00 65.38 182 GLY A C 1
ATOM 1259 O O . GLY A 1 182 ? -9.246 -3.053 21.543 1.00 65.38 182 GLY A O 1
ATOM 1260 N N . THR A 1 183 ? -8.079 -1.125 21.344 1.00 65.81 183 THR A N 1
ATOM 1261 C CA . THR A 1 183 ? -8.707 -0.425 22.469 1.00 65.81 183 THR A CA 1
ATOM 1262 C C . THR A 1 183 ? -9.701 0.615 21.974 1.00 65.81 183 THR A C 1
ATOM 1264 O O . THR A 1 183 ? -9.397 1.492 21.164 1.00 65.81 183 THR A O 1
ATOM 1267 N N . TYR A 1 184 ? -10.884 0.548 22.551 1.00 67.00 184 TYR A N 1
ATOM 1268 C CA . TYR A 1 184 ? -12.094 1.224 22.143 1.00 67.00 184 TYR A CA 1
ATOM 1269 C C . TYR A 1 184 ? -12.479 2.223 23.270 1.00 67.00 184 TYR A C 1
ATOM 1271 O O . TYR A 1 184 ? -12.893 1.796 24.342 1.00 67.00 184 TYR A O 1
ATOM 1279 N N . LYS A 1 185 ? -12.435 3.546 23.005 1.00 63.88 185 LYS A N 1
ATOM 1280 C CA . LYS A 1 185 ? -12.831 4.673 23.898 1.00 63.88 185 LYS A CA 1
ATOM 1281 C C . LYS A 1 185 ? -13.913 5.641 23.363 1.00 63.88 185 LYS A C 1
ATOM 1283 O O . LYS A 1 185 ? -13.798 6.129 22.248 1.00 63.88 185 LYS A O 1
ATOM 1288 N N . CYS A 1 186 ? -14.863 6.086 24.190 1.00 57.84 186 CYS A N 1
ATOM 1289 C CA . CYS A 1 186 ? -15.862 7.101 23.795 1.00 57.84 186 CYS A CA 1
ATOM 1290 C C . CYS A 1 186 ? -15.246 8.411 23.225 1.00 57.84 186 CYS A C 1
ATOM 1292 O O . CYS A 1 186 ? -14.251 8.896 23.770 1.00 57.84 186 CYS A O 1
ATOM 1294 N N . PRO A 1 187 ? -15.860 9.055 22.211 1.00 46.41 187 PRO A N 1
ATOM 1295 C CA . PRO A 1 187 ? -15.373 10.315 21.653 1.00 46.41 187 PRO A CA 1
ATOM 1296 C C . PRO A 1 187 ? -15.667 11.537 22.544 1.00 46.41 187 PRO A C 1
ATOM 1298 O O . PRO A 1 187 ? -16.775 11.711 23.051 1.00 46.41 187 PRO A O 1
ATOM 1301 N N . GLY A 1 188 ? -14.684 12.440 22.656 1.00 48.97 188 GLY A N 1
ATOM 1302 C CA . GLY A 1 188 ? -14.859 13.825 23.120 1.00 48.97 188 GLY A CA 1
ATOM 1303 C C . GLY A 1 188 ? -15.235 14.046 24.598 1.00 48.97 188 GLY A C 1
ATOM 1304 O O . GLY A 1 188 ? -15.374 13.126 25.403 1.00 48.97 188 GLY A O 1
ATOM 1305 N N . SER A 1 189 ? -15.412 15.320 24.971 1.00 47.22 189 SER A N 1
ATOM 1306 C CA . SER A 1 189 ? -15.743 15.775 26.336 1.00 47.22 189 SER A CA 1
ATOM 1307 C C . SER A 1 189 ? -17.157 15.404 26.798 1.00 47.22 189 SER A C 1
ATOM 1309 O O . SER A 1 189 ? -17.436 15.479 27.997 1.00 47.22 189 SER A O 1
ATOM 1311 N N . TYR A 1 190 ? -18.031 14.943 25.896 1.00 49.00 190 TYR A N 1
ATOM 1312 C CA . TYR A 1 190 ? -19.420 14.573 26.191 1.00 49.00 190 TYR A CA 1
ATOM 1313 C C . TYR A 1 190 ? -19.596 13.085 26.558 1.00 49.00 190 TYR A C 1
ATOM 1315 O O . TYR A 1 190 ? -20.468 12.774 27.362 1.00 49.00 190 TYR A O 1
ATOM 1323 N N . GLY A 1 191 ? -18.638 12.204 26.231 1.00 50.88 191 GLY A N 1
ATOM 1324 C CA . GLY A 1 191 ? -18.667 10.782 26.622 1.00 50.88 191 GLY A CA 1
ATOM 1325 C C . GLY A 1 191 ? -19.674 9.941 25.826 1.00 50.88 191 GLY A C 1
ATOM 1326 O O . GLY A 1 191 ? -20.388 10.465 24.978 1.00 50.88 191 GLY A O 1
ATOM 1327 N N . CYS A 1 192 ? -19.704 8.625 26.078 1.00 51.44 192 CYS A N 1
ATOM 1328 C CA . CYS A 1 192 ? -20.685 7.725 25.461 1.00 51.44 192 CYS A CA 1
ATOM 1329 C C . CYS A 1 192 ? -22.112 8.165 25.810 1.00 51.44 192 CYS A C 1
ATOM 1331 O O . CYS A 1 192 ? -22.338 8.587 26.943 1.00 51.44 192 CYS A O 1
ATOM 1333 N N . ALA A 1 193 ? -23.001 8.086 24.810 1.00 50.84 193 ALA A N 1
ATOM 1334 C CA . ALA A 1 193 ? -24.398 8.531 24.771 1.00 50.84 193 ALA A CA 1
ATOM 1335 C C . ALA A 1 193 ? -24.887 9.349 25.986 1.00 50.84 193 ALA A C 1
ATOM 1337 O O . ALA A 1 193 ? -25.124 8.820 27.072 1.00 50.84 193 ALA A O 1
ATOM 1338 N N . THR A 1 194 ? -25.117 10.645 25.772 1.00 43.19 194 THR A N 1
ATOM 1339 C CA . THR A 1 194 ? -25.908 11.486 26.677 1.00 43.19 194 THR A CA 1
ATOM 1340 C C . THR A 1 194 ? -27.373 11.436 26.252 1.00 43.19 194 THR A C 1
ATOM 1342 O O . THR A 1 194 ? -27.690 11.829 25.130 1.00 43.19 194 THR A O 1
ATOM 1345 N N . PHE A 1 195 ? -28.258 10.987 27.140 1.00 45.16 195 PHE A N 1
ATOM 1346 C CA . PHE A 1 195 ? -29.693 11.236 27.026 1.00 45.16 195 PHE A CA 1
ATOM 1347 C C . PHE A 1 195 ? -30.126 11.970 28.298 1.00 45.16 195 PHE A C 1
ATOM 1349 O O . PHE A 1 195 ? -29.998 11.429 29.394 1.00 45.16 195 PHE A O 1
ATOM 1356 N N . ASP A 1 196 ? -30.566 13.215 28.150 1.00 41.19 196 ASP A N 1
ATOM 1357 C CA . ASP A 1 196 ? -31.227 13.983 29.210 1.00 41.19 196 ASP A CA 1
ATOM 1358 C C . ASP A 1 196 ? -32.608 13.355 29.501 1.00 41.19 196 ASP A C 1
ATOM 1360 O O . ASP A 1 196 ? -33.278 12.883 28.585 1.00 41.19 196 ASP A O 1
ATOM 1364 N N . ASP A 1 197 ? -33.183 13.339 30.703 1.00 43.81 197 ASP A N 1
ATOM 1365 C CA . ASP A 1 197 ? -32.701 13.651 32.060 1.00 43.81 197 ASP A CA 1
ATOM 1366 C C . ASP A 1 197 ? -33.649 13.002 33.100 1.00 43.81 197 ASP A C 1
ATOM 1368 O O . ASP A 1 197 ? -33.775 13.455 34.231 1.00 43.81 197 ASP A O 1
ATOM 1372 N N . TYR A 1 198 ? -34.410 11.960 32.739 1.00 41.84 198 TYR A N 1
ATOM 1373 C CA . TYR A 1 198 ? -35.389 11.395 33.672 1.00 41.84 198 TYR A CA 1
ATOM 1374 C C . TYR A 1 198 ? -35.437 9.870 33.627 1.00 41.84 198 TYR A C 1
ATOM 1376 O O . TYR A 1 198 ? -36.049 9.272 32.748 1.00 41.84 198 TYR A O 1
ATOM 1384 N N . ALA A 1 199 ? -34.862 9.307 34.695 1.00 38.47 199 ALA A N 1
ATOM 1385 C CA . ALA A 1 199 ? -35.048 7.966 35.248 1.00 38.47 199 ALA A CA 1
ATOM 1386 C C . ALA A 1 199 ? -34.050 6.864 34.813 1.00 38.47 199 ALA A C 1
ATOM 1388 O O . ALA A 1 199 ? -34.277 6.125 33.864 1.00 38.47 199 ALA A O 1
ATOM 1389 N N . HIS A 1 200 ? -33.036 6.708 35.681 1.00 37.75 200 HIS A N 1
ATOM 1390 C CA . HIS A 1 200 ? -32.183 5.536 35.958 1.00 37.75 200 HIS A CA 1
ATOM 1391 C C . HIS A 1 200 ? -31.034 5.194 34.973 1.00 37.75 200 HIS A C 1
ATOM 1393 O O . HIS A 1 200 ? -31.279 4.647 33.909 1.00 37.75 200 HIS A O 1
ATOM 1399 N N . ASP A 1 201 ? -29.793 5.499 35.420 1.00 43.72 201 ASP A N 1
ATOM 1400 C CA . ASP A 1 201 ? -28.443 4.961 35.087 1.00 43.72 201 ASP A CA 1
ATOM 1401 C C . ASP A 1 201 ? -28.232 4.301 33.695 1.00 43.72 201 ASP A C 1
ATOM 1403 O O . ASP A 1 201 ? -28.864 3.301 33.378 1.00 43.72 201 ASP A O 1
ATOM 1407 N N . ASP A 1 202 ? -27.243 4.597 32.845 1.00 50.25 202 ASP A N 1
ATOM 1408 C CA . ASP A 1 202 ? -26.112 5.534 32.772 1.00 50.25 202 ASP A CA 1
ATOM 1409 C C . ASP A 1 202 ? -25.399 5.216 31.426 1.00 50.25 202 ASP A C 1
ATOM 1411 O O . ASP A 1 202 ? -25.201 4.041 31.125 1.00 50.25 202 ASP A O 1
ATOM 1415 N N . LYS A 1 203 ? -24.952 6.219 30.651 1.00 54.38 203 LYS A N 1
ATOM 1416 C CA . LYS A 1 203 ? -23.759 6.194 29.757 1.00 54.38 203 LYS A CA 1
ATOM 1417 C C . LYS A 1 203 ? -23.361 4.814 29.186 1.00 54.38 203 LYS A C 1
ATOM 1419 O O . LYS A 1 203 ? -22.312 4.246 29.515 1.00 54.38 203 LYS A O 1
ATOM 1424 N N . VAL A 1 204 ? -24.212 4.263 28.329 1.00 55.81 204 VAL A N 1
ATOM 1425 C CA . VAL A 1 204 ? -24.022 2.923 27.768 1.00 55.81 204 VAL A CA 1
ATOM 1426 C C . VAL A 1 204 ? -22.976 2.983 26.656 1.00 55.81 204 VAL A C 1
ATOM 1428 O O . VAL A 1 204 ? -23.105 3.758 25.711 1.00 55.81 204 VAL A O 1
ATOM 1431 N N . MET A 1 205 ? -21.915 2.186 26.792 1.00 58.62 205 MET A N 1
ATOM 1432 C CA . MET A 1 205 ? -20.965 1.950 25.708 1.00 58.62 205 MET A CA 1
ATOM 1433 C C . MET A 1 205 ? -21.618 1.017 24.693 1.00 58.62 205 MET A C 1
ATOM 1435 O O . MET A 1 205 ? -21.719 1.369 23.536 1.00 58.62 205 MET A O 1
ATOM 1439 N N . LEU A 1 206 ? -22.152 -0.125 25.129 1.00 67.00 206 LEU A N 1
ATOM 1440 C CA . LEU A 1 206 ? -22.749 -1.127 24.244 1.00 67.00 206 LEU A CA 1
ATOM 1441 C C . LEU A 1 206 ? -24.075 -1.636 24.824 1.00 67.00 206 LEU A C 1
ATOM 1443 O O . LEU A 1 206 ? -24.106 -2.026 25.991 1.00 67.00 206 LEU A O 1
ATOM 1447 N N . ALA A 1 207 ? -25.146 -1.642 24.023 1.00 64.50 207 ALA A N 1
ATOM 1448 C CA . ALA A 1 207 ? -26.488 -2.064 24.432 1.00 64.50 207 ALA A CA 1
ATOM 1449 C C . ALA A 1 207 ? -27.008 -3.211 23.555 1.00 6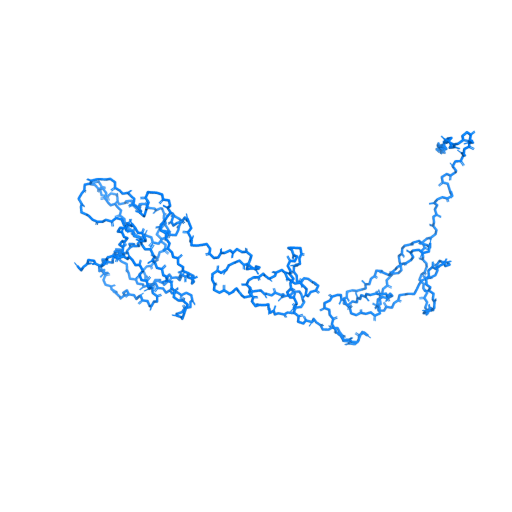4.50 207 ALA A C 1
ATOM 1451 O O . ALA A 1 207 ? -27.090 -3.079 22.335 1.00 64.50 207 ALA A O 1
ATOM 1452 N N . MET A 1 208 ? -27.422 -4.312 24.183 1.00 61.34 208 MET A N 1
ATOM 1453 C CA . MET A 1 208 ? -28.172 -5.388 23.536 1.00 61.34 208 MET A CA 1
ATOM 1454 C C . MET A 1 208 ? -29.444 -5.668 24.337 1.00 61.34 208 MET A C 1
ATOM 1456 O O . MET A 1 208 ? -29.379 -6.149 25.471 1.00 61.34 208 MET A O 1
ATOM 1460 N N . GLU A 1 209 ? -30.603 -5.385 23.746 1.00 60.62 209 GLU A N 1
ATOM 1461 C CA . GLU A 1 209 ? -31.908 -5.717 24.321 1.00 60.62 209 GLU A CA 1
ATOM 1462 C C . GLU A 1 209 ? -32.662 -6.680 23.411 1.00 60.62 209 GLU A C 1
ATOM 1464 O O . GLU A 1 209 ? -32.786 -6.423 22.219 1.00 60.62 209 GLU A O 1
ATOM 1469 N N . ASN A 1 210 ? -33.192 -7.772 23.971 1.00 57.69 210 ASN A N 1
ATOM 1470 C CA . ASN A 1 210 ? -34.065 -8.721 23.267 1.00 57.69 210 ASN A CA 1
ATOM 1471 C C . ASN A 1 210 ? -33.454 -9.349 21.989 1.00 57.69 210 ASN A C 1
ATOM 1473 O O . ASN A 1 210 ? -34.185 -9.667 21.056 1.00 57.69 210 ASN A O 1
ATOM 1477 N N . LYS A 1 211 ? -32.125 -9.544 21.934 1.00 61.00 211 LYS A N 1
ATOM 1478 C CA . LYS A 1 211 ? -31.405 -10.079 20.758 1.00 61.00 211 LYS A CA 1
ATOM 1479 C C . LYS A 1 211 ? -30.527 -11.277 21.100 1.00 61.00 211 LYS A C 1
ATOM 1481 O O . LYS A 1 211 ? -29.717 -11.183 22.016 1.00 61.00 211 LYS A O 1
ATOM 1486 N N . TYR A 1 212 ? -30.641 -12.375 20.350 1.00 59.94 212 TYR A N 1
ATOM 1487 C CA . TYR A 1 212 ? -29.717 -13.517 20.432 1.00 59.94 212 TYR A CA 1
ATOM 1488 C C . TYR A 1 212 ? -28.666 -13.460 19.313 1.00 59.94 212 TYR A C 1
ATOM 1490 O O . TYR A 1 212 ? -28.897 -12.826 18.288 1.00 59.94 212 TYR A O 1
ATOM 1498 N N . GLY A 1 213 ? -27.500 -14.082 19.514 1.00 67.50 213 GLY A N 1
ATOM 1499 C CA . GLY A 1 213 ? -26.347 -13.946 18.614 1.00 67.50 213 GLY A CA 1
ATOM 1500 C C . GLY A 1 213 ? -25.024 -13.925 19.378 1.00 67.50 213 GLY A C 1
ATOM 1501 O O . GLY A 1 213 ? -24.910 -14.523 20.456 1.00 67.50 213 GLY A O 1
ATOM 1502 N N . GLY A 1 214 ? -24.014 -13.230 18.860 1.00 65.38 214 GLY A N 1
ATOM 1503 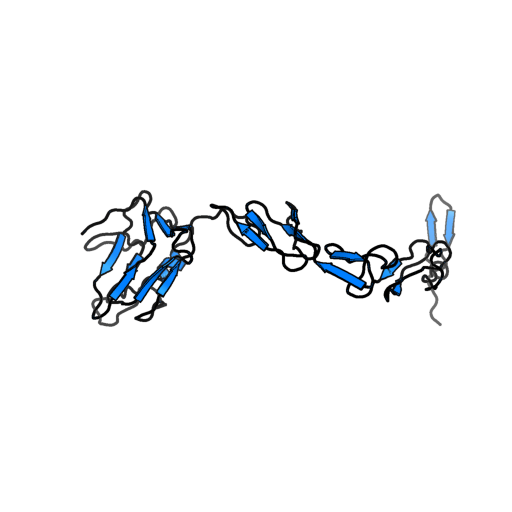C CA . GLY A 1 214 ? -22.760 -13.081 19.587 1.00 65.38 214 GLY A CA 1
ATOM 1504 C C . GLY A 1 214 ? -21.887 -11.903 19.189 1.00 65.38 214 GLY A C 1
ATOM 1505 O O . GLY A 1 214 ? -22.079 -11.267 18.160 1.00 65.38 214 GLY A O 1
ATOM 1506 N N . ILE A 1 215 ? -20.892 -11.638 20.029 1.00 72.25 215 ILE A N 1
ATOM 1507 C CA . ILE A 1 215 ? -19.830 -10.674 19.749 1.00 72.25 215 ILE A CA 1
ATOM 1508 C C . ILE A 1 215 ? -18.489 -11.379 19.931 1.00 72.25 215 ILE A C 1
ATOM 1510 O O . ILE A 1 215 ? -18.226 -12.004 20.968 1.00 72.25 215 ILE A O 1
ATOM 1514 N N . SER A 1 216 ? -17.648 -11.277 18.907 1.00 70.06 216 SER A N 1
ATOM 1515 C CA . SER A 1 216 ? -16.314 -11.867 18.853 1.00 70.06 216 SER A CA 1
ATOM 1516 C C . SER A 1 216 ? -15.286 -10.823 18.451 1.00 70.06 216 SER A C 1
ATOM 1518 O O . SER A 1 216 ? -15.607 -9.839 17.793 1.00 70.06 216 SER A O 1
ATOM 1520 N N . CYS A 1 217 ? -14.031 -11.059 18.803 1.00 71.94 217 CYS A N 1
ATOM 1521 C CA . CYS A 1 217 ? -12.912 -10.364 18.182 1.00 71.94 217 CYS A CA 1
ATOM 1522 C C . CYS A 1 217 ? -12.439 -11.153 16.965 1.00 71.94 217 CYS A C 1
ATOM 1524 O O . CYS A 1 217 ? -12.501 -12.382 16.972 1.00 71.94 217 CYS A O 1
ATOM 1526 N N . ILE A 1 218 ? -11.939 -10.460 15.940 1.00 67.19 218 ILE A N 1
ATOM 1527 C CA . ILE A 1 218 ? -11.376 -11.080 14.725 1.00 67.19 218 ILE A CA 1
ATOM 1528 C C . ILE A 1 218 ? -10.214 -12.029 15.067 1.00 67.19 218 ILE A C 1
ATOM 1530 O O . ILE A 1 218 ? -9.955 -12.987 14.343 1.00 67.19 218 ILE A O 1
ATOM 1534 N N . GLN A 1 219 ? -9.540 -11.807 16.198 1.00 63.56 219 GLN A N 1
ATOM 1535 C CA . GLN A 1 219 ? -8.578 -12.745 16.766 1.00 63.56 219 GLN A CA 1
ATOM 1536 C C . GLN A 1 219 ? -8.854 -12.926 18.259 1.00 63.56 219 GLN A C 1
ATOM 1538 O O . GLN A 1 219 ? -8.672 -11.995 19.047 1.00 63.56 219 GLN A O 1
ATOM 1543 N N . ASP A 1 220 ? -9.236 -14.141 18.657 1.00 55.72 220 ASP A N 1
ATOM 1544 C CA . ASP A 1 220 ? -9.494 -14.496 20.061 1.00 55.72 220 ASP A CA 1
ATOM 1545 C C . ASP A 1 220 ? -8.269 -14.256 20.968 1.00 55.72 220 ASP A C 1
ATOM 1547 O O . ASP A 1 220 ? -8.414 -14.030 22.167 1.00 55.72 220 ASP A O 1
ATOM 1551 N N . SER A 1 221 ? -7.057 -14.250 20.398 1.00 56.56 221 SER A N 1
ATOM 1552 C CA . SER A 1 221 ? -5.791 -14.010 21.104 1.00 56.56 221 SER A CA 1
ATOM 1553 C C . SER A 1 221 ? -5.359 -12.541 21.173 1.00 56.56 221 SER A C 1
ATOM 1555 O O . SER A 1 221 ? -4.435 -12.228 21.920 1.00 56.56 221 SER A O 1
ATOM 1557 N N . GLY A 1 222 ? -5.973 -11.651 20.382 1.00 57.62 222 GLY A N 1
ATOM 1558 C CA . GLY A 1 222 ? -5.574 -10.241 20.273 1.00 57.62 222 GLY A CA 1
ATOM 1559 C C . GLY A 1 222 ? -6.275 -9.306 21.261 1.00 57.62 222 GLY A C 1
ATOM 1560 O O . GLY A 1 222 ? -5.718 -8.270 21.603 1.00 57.62 222 GLY A O 1
ATOM 1561 N N . GLY A 1 223 ? -7.454 -9.698 21.756 1.00 64.38 223 GLY A N 1
ATOM 1562 C CA . GLY A 1 223 ? -8.251 -8.970 22.749 1.00 64.38 223 GLY A CA 1
ATOM 1563 C C . GLY A 1 223 ? -8.826 -7.638 22.246 1.00 64.38 223 GLY A C 1
ATOM 1564 O O . GLY A 1 223 ? -8.094 -6.696 21.960 1.00 64.38 223 GLY A O 1
ATOM 1565 N N . CYS A 1 224 ? -10.154 -7.515 22.202 1.00 68.81 224 CYS A N 1
ATOM 1566 C CA . CYS A 1 224 ? -10.804 -6.209 22.059 1.00 68.81 224 CYS A CA 1
ATOM 1567 C C . CYS A 1 224 ? -11.031 -5.637 23.454 1.00 68.81 224 CYS A C 1
ATOM 1569 O O . CYS A 1 224 ? -11.706 -6.263 24.277 1.00 68.81 224 CYS A O 1
ATOM 1571 N N . ALA A 1 225 ? -10.481 -4.461 23.731 1.00 70.88 225 ALA A N 1
ATOM 1572 C CA . ALA A 1 225 ? -10.616 -3.808 25.024 1.00 70.88 225 ALA A CA 1
ATOM 1573 C C . ALA A 1 225 ? -11.577 -2.619 24.922 1.00 70.88 225 ALA A C 1
ATOM 1575 O O . ALA A 1 225 ? -11.263 -1.631 24.266 1.00 70.88 225 ALA A O 1
ATOM 1576 N N . LEU A 1 226 ? -12.734 -2.691 25.581 1.00 72.38 226 LEU A N 1
ATOM 1577 C CA . LEU A 1 226 ? -13.622 -1.543 25.761 1.00 72.38 226 LEU A CA 1
ATOM 1578 C C . LEU A 1 226 ? -13.161 -0.764 26.997 1.00 72.38 226 LEU A C 1
ATOM 1580 O O . LEU A 1 226 ? -13.221 -1.273 28.118 1.00 72.38 226 LEU A O 1
ATOM 1584 N N . ASP A 1 227 ? -12.677 0.457 26.785 1.00 66.62 227 ASP A N 1
ATOM 1585 C CA . ASP A 1 227 ? -12.033 1.283 27.802 1.00 66.62 227 ASP A CA 1
ATOM 1586 C C . ASP A 1 227 ? -12.895 2.493 28.177 1.00 66.62 227 ASP A C 1
ATOM 1588 O O . ASP A 1 227 ? -13.044 3.457 27.419 1.00 66.62 227 ASP A O 1
ATOM 1592 N N . GLY A 1 228 ? -13.472 2.434 29.376 1.00 60.47 228 GLY A N 1
ATOM 1593 C CA . GLY A 1 228 ? -14.408 3.425 29.909 1.00 60.47 228 GLY A CA 1
ATOM 1594 C C . GLY A 1 228 ? -13.736 4.564 30.680 1.00 60.47 228 GLY A C 1
ATOM 1595 O O . GLY A 1 228 ? -14.235 4.958 31.730 1.00 60.47 228 GLY A O 1
ATOM 1596 N N . GLU A 1 229 ? -12.574 5.062 30.247 1.00 55.19 229 GLU A N 1
ATOM 1597 C CA . GLU A 1 229 ? -11.793 6.027 31.040 1.00 55.19 229 GLU A CA 1
ATOM 1598 C C . GLU A 1 229 ? -12.610 7.240 31.530 1.00 55.19 229 GLU A C 1
ATOM 1600 O O . GLU A 1 229 ? -13.254 7.952 30.762 1.00 55.19 229 GLU A O 1
ATOM 1605 N N . ASN A 1 230 ? -12.520 7.507 32.840 1.00 49.41 230 ASN A N 1
ATOM 1606 C CA . ASN A 1 230 ? -13.017 8.701 33.540 1.00 49.41 230 ASN A CA 1
ATOM 1607 C C . ASN A 1 230 ? -14.523 9.020 33.418 1.00 49.41 230 ASN A C 1
ATOM 1609 O O . ASN A 1 230 ? -14.963 10.065 33.904 1.00 49.41 230 ASN A O 1
ATOM 1613 N N . LYS A 1 231 ? -15.346 8.121 32.865 1.00 53.31 231 LYS A N 1
ATOM 1614 C CA . LYS A 1 231 ? -16.817 8.191 32.903 1.00 53.31 231 LYS A CA 1
ATOM 1615 C C . LYS A 1 231 ? -17.389 6.776 33.025 1.00 53.31 231 LYS A C 1
ATOM 1617 O O . LYS A 1 231 ? -16.855 5.858 32.425 1.00 53.31 231 LYS A O 1
ATOM 1622 N N . ARG A 1 232 ? -18.473 6.583 33.797 1.00 50.38 232 ARG A N 1
ATOM 1623 C CA . ARG A 1 232 ? -19.195 5.292 33.834 1.00 50.38 232 ARG A CA 1
ATOM 1624 C C . ARG A 1 232 ? -19.503 4.889 32.391 1.00 50.38 232 ARG A C 1
ATOM 1626 O O . ARG A 1 232 ? -20.155 5.661 31.707 1.00 50.38 232 ARG A O 1
ATOM 1633 N N . GLY A 1 233 ? -18.974 3.760 31.942 1.00 56.19 233 GLY A N 1
ATOM 1634 C CA . GLY A 1 233 ? -19.303 3.140 30.667 1.00 56.19 233 GLY A CA 1
ATOM 1635 C C . GLY A 1 233 ? -19.957 1.804 30.973 1.00 56.19 233 GLY A C 1
ATOM 1636 O O . GLY A 1 233 ? -19.338 0.973 31.641 1.00 56.19 233 GLY A O 1
ATOM 1637 N N . VAL A 1 234 ? -21.212 1.627 30.570 1.00 54.25 234 VAL A N 1
ATOM 1638 C CA . VAL A 1 234 ? -21.980 0.406 30.856 1.00 54.25 234 VAL A CA 1
ATOM 1639 C C . VAL A 1 234 ? -22.039 -0.459 29.598 1.00 54.25 234 VAL A C 1
ATOM 1641 O O . VAL A 1 234 ? -22.340 0.036 28.516 1.00 54.25 234 VAL A O 1
ATOM 1644 N N . LEU A 1 235 ? -21.749 -1.752 29.730 1.00 63.41 235 LEU A N 1
ATOM 1645 C CA . LEU A 1 235 ? -22.246 -2.763 28.798 1.00 63.41 235 LEU A CA 1
ATOM 1646 C C . LEU A 1 235 ? -23.595 -3.220 29.338 1.00 63.41 235 LEU A C 1
ATOM 1648 O O . LEU A 1 235 ? -23.655 -3.828 30.406 1.00 63.41 235 LEU A O 1
ATOM 1652 N N . GLN A 1 236 ? -24.664 -2.911 28.619 1.00 62.53 236 GLN A N 1
ATOM 1653 C CA . GLN A 1 236 ? -26.003 -3.321 28.996 1.00 62.53 236 GLN A CA 1
ATOM 1654 C C . GLN A 1 236 ? -26.411 -4.538 28.178 1.00 62.53 236 GLN A C 1
ATOM 1656 O O . GLN A 1 236 ? -26.554 -4.474 26.958 1.00 62.53 236 GLN A O 1
ATOM 1661 N N . ILE A 1 237 ? -26.617 -5.648 28.879 1.00 60.28 237 ILE A N 1
ATOM 1662 C CA . ILE A 1 237 ? -27.162 -6.877 28.315 1.00 60.28 237 ILE A CA 1
ATOM 1663 C C . ILE A 1 237 ? -28.457 -7.157 29.054 1.00 60.28 237 ILE A C 1
ATOM 1665 O O . ILE A 1 237 ? -28.435 -7.496 30.238 1.00 60.28 237 ILE A O 1
ATOM 1669 N N . ARG A 1 238 ? -29.590 -7.021 28.369 1.00 59.00 238 ARG A N 1
ATOM 1670 C CA . ARG A 1 238 ? -30.870 -7.495 28.895 1.00 59.00 238 ARG A CA 1
ATOM 1671 C C . ARG A 1 238 ? -31.203 -8.824 28.237 1.00 59.00 238 ARG A C 1
ATOM 1673 O O . ARG A 1 238 ? -30.996 -8.993 27.037 1.00 59.00 238 ARG A O 1
ATOM 1680 N N . GLY A 1 239 ? -31.642 -9.775 29.063 1.00 50.50 239 GLY A N 1
ATOM 1681 C CA . GLY A 1 239 ? -31.870 -11.164 28.671 1.00 50.50 239 GLY A CA 1
ATOM 1682 C C . GLY A 1 239 ? -32.681 -11.293 27.383 1.00 50.50 239 GLY A C 1
ATOM 1683 O O . GLY A 1 239 ? -33.581 -10.505 27.106 1.00 50.50 239 GLY A O 1
ATOM 1684 N N . THR A 1 240 ? -32.330 -12.294 26.588 1.00 54.75 240 THR A N 1
ATOM 1685 C CA . THR A 1 240 ? -32.926 -12.561 25.284 1.00 54.75 240 THR A CA 1
ATOM 1686 C C . THR A 1 240 ? -34.280 -13.242 25.465 1.00 54.75 240 THR A C 1
ATOM 1688 O O . THR A 1 240 ? -34.428 -14.194 26.238 1.00 54.75 240 THR A O 1
ATOM 1691 N N . SER A 1 241 ? -35.296 -12.793 24.735 1.00 53.31 241 SER A N 1
ATOM 1692 C CA . SER A 1 241 ? -36.486 -13.608 24.518 1.00 53.31 241 SER A CA 1
ATOM 1693 C C . SER A 1 241 ? -36.085 -14.770 23.600 1.00 53.31 241 SER A C 1
ATOM 1695 O O . SER A 1 241 ? -35.954 -14.629 22.392 1.00 53.31 241 SER A O 1
ATOM 1697 N N . THR A 1 242 ? -35.817 -15.925 24.216 1.00 56.25 242 THR A N 1
ATOM 1698 C CA . THR A 1 242 ? -35.513 -17.228 23.591 1.00 56.25 242 THR A CA 1
ATOM 1699 C C . THR A 1 242 ? -34.257 -17.281 22.698 1.00 56.25 242 THR A C 1
ATOM 1701 O O . THR A 1 242 ? -34.334 -17.159 21.484 1.00 56.25 242 THR A O 1
ATOM 1704 N N . GLY A 1 243 ? -33.088 -17.542 23.295 1.00 59.75 243 GLY A N 1
ATOM 1705 C CA . GLY A 1 243 ? -31.842 -17.864 22.577 1.00 59.75 243 GLY A CA 1
ATOM 1706 C C . GLY A 1 243 ? -30.593 -17.646 23.437 1.00 59.75 243 GLY A C 1
ATOM 1707 O O . GLY A 1 243 ? -30.676 -17.027 24.494 1.00 59.75 243 GLY A O 1
ATOM 1708 N N . THR A 1 244 ? -29.426 -18.139 23.018 1.00 58.62 244 THR A N 1
ATOM 1709 C CA . THR A 1 244 ? -28.160 -17.899 23.740 1.00 58.62 244 THR A CA 1
ATOM 1710 C C . THR A 1 244 ? -27.434 -16.691 23.151 1.00 58.62 244 THR A C 1
ATOM 1712 O O . THR A 1 244 ? -27.236 -16.616 21.942 1.00 58.62 244 THR A O 1
ATOM 1715 N N . LEU A 1 245 ? -27.002 -15.767 24.009 1.00 62.84 245 LEU A N 1
ATOM 1716 C CA . LEU A 1 245 ? -26.052 -14.713 23.657 1.00 62.84 245 LEU A CA 1
ATOM 1717 C C . LEU A 1 245 ? -24.631 -15.188 23.989 1.00 62.84 245 LEU A C 1
ATOM 1719 O O . LEU A 1 245 ? -24.367 -15.587 25.123 1.00 62.84 245 LEU A O 1
ATOM 1723 N N . SER A 1 246 ? -23.718 -15.145 23.017 1.00 65.38 246 SER A N 1
ATOM 1724 C CA . SER A 1 246 ? -22.321 -15.568 23.189 1.00 65.38 246 SER A CA 1
ATOM 1725 C C . SER A 1 246 ? -21.352 -14.386 23.128 1.00 65.38 246 SER A C 1
ATOM 1727 O O . SER A 1 246 ? -21.276 -13.697 22.116 1.00 65.38 246 SER A O 1
ATOM 1729 N N . ILE A 1 247 ? -20.551 -14.189 24.177 1.00 69.38 247 ILE A N 1
ATOM 1730 C CA . ILE A 1 247 ? -19.472 -13.188 24.218 1.00 69.38 247 ILE A CA 1
ATOM 1731 C C . ILE A 1 247 ? -18.168 -13.932 24.485 1.00 69.38 247 ILE A C 1
ATOM 1733 O O . ILE A 1 247 ? -18.062 -14.619 25.500 1.00 69.38 247 ILE A O 1
ATOM 1737 N N . ARG A 1 248 ? -17.199 -13.845 23.566 1.00 66.69 248 ARG A N 1
ATOM 1738 C CA . ARG A 1 248 ? -16.001 -14.706 23.615 1.00 66.69 248 ARG A CA 1
ATOM 1739 C C . ARG A 1 248 ? -14.726 -14.005 24.076 1.00 66.69 248 ARG A C 1
ATOM 1741 O O . ARG A 1 248 ? -13.966 -14.605 24.826 1.00 66.69 248 ARG A O 1
ATOM 1748 N N . SER A 1 249 ? -14.488 -12.759 23.669 1.00 69.62 249 SER A N 1
ATOM 1749 C CA . SER A 1 249 ? -13.137 -12.171 23.766 1.00 69.62 249 SER A CA 1
ATOM 1750 C C . SER A 1 249 ? -13.109 -10.659 24.024 1.00 69.62 249 SER A C 1
ATOM 1752 O O . SER A 1 249 ? -12.184 -9.966 23.599 1.00 69.62 249 SER A O 1
ATOM 1754 N N . ILE A 1 250 ? -14.117 -10.127 24.720 1.00 72.00 250 ILE A N 1
ATOM 1755 C CA . ILE A 1 250 ? -14.181 -8.702 25.072 1.00 72.00 250 ILE A CA 1
ATOM 1756 C C . ILE A 1 250 ? -13.617 -8.494 26.474 1.00 72.00 250 ILE A C 1
ATOM 1758 O O . ILE A 1 250 ? -14.047 -9.141 27.428 1.00 72.00 250 ILE A O 1
ATOM 1762 N N . THR A 1 251 ? -12.688 -7.554 26.610 1.00 72.94 251 THR A N 1
ATOM 1763 C CA . THR A 1 251 ? -12.151 -7.119 27.901 1.00 72.94 251 THR A CA 1
ATOM 1764 C C . THR A 1 251 ? -12.671 -5.728 28.232 1.00 72.94 251 THR A C 1
ATOM 1766 O O . THR A 1 251 ? -12.609 -4.827 27.404 1.00 72.94 251 THR A O 1
ATOM 1769 N N . PHE A 1 252 ? -13.168 -5.533 29.452 1.00 67.94 252 PHE A N 1
ATOM 1770 C CA . PHE A 1 252 ? -13.572 -4.216 29.939 1.00 67.94 252 PHE A CA 1
ATOM 1771 C C . PHE A 1 252 ? -12.474 -3.634 30.810 1.00 67.94 252 PHE A C 1
ATOM 1773 O O . PHE A 1 252 ? -12.158 -4.179 31.869 1.00 67.94 252 PHE A O 1
ATOM 1780 N N . THR A 1 253 ? -11.910 -2.507 30.393 1.00 62.62 253 THR A N 1
ATOM 1781 C CA . THR A 1 253 ? -10.948 -1.766 31.202 1.00 62.62 253 THR A CA 1
ATOM 1782 C C . THR A 1 253 ? -11.630 -0.546 31.807 1.00 62.62 253 THR A C 1
ATOM 1784 O O . THR A 1 253 ? -12.322 0.214 31.133 1.00 62.62 253 THR A O 1
ATOM 1787 N N . LYS A 1 254 ? -11.459 -0.374 33.124 1.00 59.72 254 LYS A N 1
ATOM 1788 C CA . LYS A 1 254 ? -11.876 0.827 33.873 1.00 59.72 254 LYS A CA 1
ATOM 1789 C C . LYS A 1 254 ? -13.391 1.140 33.857 1.00 59.72 254 LYS A C 1
ATOM 1791 O O . LYS A 1 254 ? -13.780 2.263 34.165 1.00 59.72 254 LYS A O 1
ATOM 1796 N N . GLY A 1 255 ? -14.244 0.147 33.588 1.00 54.22 255 GLY A N 1
ATOM 1797 C CA . GLY A 1 255 ? -15.701 0.210 33.778 1.00 54.22 255 GLY A CA 1
ATOM 1798 C C . GLY A 1 255 ? -16.150 -0.209 35.187 1.00 54.22 255 GLY A C 1
ATOM 1799 O O . GLY A 1 255 ? -15.349 -0.678 35.997 1.00 54.22 255 GLY A O 1
ATOM 1800 N N . LYS A 1 256 ? -17.444 -0.060 35.492 1.00 48.81 256 LYS A N 1
ATOM 1801 C CA . LYS A 1 256 ? -18.071 -0.658 36.684 1.00 48.81 256 LYS A CA 1
ATOM 1802 C C . LYS A 1 256 ? -19.086 -1.701 36.235 1.00 48.81 256 LYS A C 1
ATOM 1804 O O . LYS A 1 256 ? -19.919 -1.397 35.389 1.00 48.81 256 LYS A O 1
ATOM 1809 N N . SER A 1 257 ? -19.043 -2.891 36.825 1.00 46.00 257 SER A N 1
ATOM 1810 C CA . SER A 1 257 ? -20.171 -3.814 36.769 1.00 46.00 257 SER A CA 1
ATOM 1811 C C . SER A 1 257 ? -21.199 -3.396 37.821 1.00 46.00 257 SER A C 1
ATOM 1813 O O . SER A 1 257 ? -20.865 -3.226 38.994 1.00 46.00 257 SER A O 1
ATOM 1815 N N . SER A 1 258 ? -22.449 -3.214 37.409 1.00 47.47 258 SER A N 1
ATOM 1816 C CA . SER A 1 258 ? -23.592 -3.352 38.310 1.00 47.47 258 SER A CA 1
ATOM 1817 C C . SER A 1 258 ? -24.271 -4.665 37.954 1.00 47.47 258 SER A C 1
ATOM 1819 O O . SER A 1 258 ? -24.566 -4.893 36.780 1.00 47.47 258 SER A O 1
ATOM 1821 N N . PHE A 1 259 ? -24.440 -5.529 38.948 1.00 39.78 259 PHE A N 1
ATOM 1822 C CA . PHE A 1 259 ? -25.290 -6.708 38.826 1.00 39.78 259 PHE A CA 1
ATOM 1823 C C . PHE A 1 259 ? -26.755 -6.303 38.956 1.00 39.78 259 PHE A C 1
ATOM 1825 O O . PHE A 1 259 ? -27.021 -5.376 39.758 1.00 39.78 259 PHE A O 1
#

Organism: NCBI:txid91992

Foldseek 3Di:
DDDDDFDWDDDPNDIDTDDPVVPPADWADEDPDCVDQQQVRYAAADQPWDWTDGPPPIATDHDPQFDDGSSQHGAQQWDDGPPPDTHFHWADEDCDPPAVQCRSYHQADAFDWTDTRPDIFGHHDPQFDDRRSPHGPDAPQCCVVVQLQQDPDWDDDPPRDTDRPHPDPHDDAAEEAEDEQDEHAAHDPVAADDDDDDDDDDREPHEDDQGAHEYYYPDLVRAYEYEYPPGAYDHYDDDHPDYHYDYRGYHYHPHDDDD

Radius of gyration: 33.52 Å; chains: 1; bounding box: 76×59×89 Å

pLDDT: mean 70.36, std 19.71, range [35.34, 97.31]